Protein AF-A0A6M3K318-F1 (afdb_monomer_lite)

Radius of gyration: 35.8 Å; chains: 1; bounding box: 80×80×87 Å

Structure (mmCIF, N/CA/C/O backbone):
data_AF-A0A6M3K318-F1
#
_entry.id   AF-A0A6M3K318-F1
#
loop_
_atom_site.group_PDB
_atom_site.id
_atom_site.type_symbol
_atom_site.label_atom_id
_atom_site.label_alt_id
_atom_site.label_comp_id
_atom_site.label_asym_id
_atom_site.label_entity_id
_atom_site.label_seq_id
_atom_site.pdbx_PDB_ins_code
_atom_site.Cartn_x
_atom_site.Cartn_y
_atom_site.Cartn_z
_atom_site.occupancy
_atom_site.B_iso_or_equiv
_atom_site.auth_seq_id
_atom_site.auth_comp_id
_atom_site.auth_asym_id
_atom_site.auth_atom_id
_atom_site.pdbx_PDB_model_num
ATOM 1 N N . MET A 1 1 ? 10.349 39.534 -34.416 1.00 51.38 1 MET A N 1
ATOM 2 C CA . MET A 1 1 ? 9.523 38.467 -35.014 1.00 51.38 1 MET A CA 1
ATOM 3 C C . MET A 1 1 ? 8.164 38.592 -34.358 1.00 51.38 1 MET A C 1
ATOM 5 O O . MET A 1 1 ? 8.131 38.652 -33.137 1.00 51.38 1 MET A O 1
ATOM 9 N N . GLY A 1 2 ? 7.113 38.846 -35.139 1.00 60.69 2 GLY A N 1
ATOM 10 C CA . GLY A 1 2 ? 5.780 39.147 -34.609 1.00 60.69 2 GLY A CA 1
ATOM 11 C C . GLY A 1 2 ? 5.119 37.920 -33.981 1.00 60.69 2 GLY A C 1
ATOM 12 O O . GLY A 1 2 ? 5.519 36.791 -34.250 1.00 60.69 2 GLY A O 1
ATOM 13 N N . ASN A 1 3 ? 4.094 38.148 -33.162 1.00 74.81 3 ASN A N 1
ATOM 14 C CA . ASN A 1 3 ? 3.315 37.108 -32.478 1.00 74.81 3 ASN A CA 1
ATOM 15 C C . ASN A 1 3 ? 2.386 36.308 -33.422 1.00 74.81 3 ASN A C 1
ATOM 17 O O . ASN A 1 3 ? 1.453 35.671 -32.955 1.00 74.81 3 ASN A O 1
ATOM 21 N N . GLU A 1 4 ? 2.634 36.329 -34.734 1.00 75.94 4 GLU A N 1
ATOM 22 C CA . GLU A 1 4 ? 1.802 35.698 -35.774 1.00 75.94 4 GLU A CA 1
ATOM 23 C C . GLU A 1 4 ? 1.773 34.165 -35.657 1.00 75.94 4 GLU A C 1
ATOM 25 O O . GLU A 1 4 ? 0.822 33.521 -36.079 1.00 75.94 4 GLU A O 1
ATOM 30 N N . TRP A 1 5 ? 2.786 33.561 -35.027 1.00 81.00 5 TRP A N 1
ATOM 31 C CA . TRP A 1 5 ? 2.812 32.116 -34.786 1.00 81.00 5 TRP A CA 1
ATOM 32 C C . TRP A 1 5 ? 1.755 31.657 -33.768 1.00 81.00 5 TRP A C 1
ATOM 34 O O . TRP A 1 5 ? 1.345 30.500 -33.808 1.00 81.00 5 TRP A O 1
ATOM 44 N N . LYS A 1 6 ? 1.282 32.552 -32.887 1.00 77.06 6 LYS A N 1
ATOM 45 C CA . LYS A 1 6 ? 0.275 32.225 -31.865 1.00 77.06 6 LYS A CA 1
ATOM 46 C C . LYS A 1 6 ? -1.113 31.987 -32.456 1.00 77.06 6 LYS A C 1
ATOM 48 O O . LYS A 1 6 ? -1.918 31.326 -31.822 1.00 77.06 6 LYS A O 1
ATOM 53 N N . GLU A 1 7 ? -1.373 32.464 -33.674 1.00 78.69 7 GLU A N 1
ATOM 54 C CA . GLU A 1 7 ? -2.647 32.239 -34.372 1.00 78.69 7 GLU A CA 1
ATOM 55 C C . GLU A 1 7 ? -2.818 30.789 -34.863 1.00 78.69 7 GLU A C 1
ATOM 57 O O . GLU A 1 7 ? -3.901 30.415 -35.302 1.00 78.69 7 GLU A O 1
ATOM 62 N N . GLN A 1 8 ? -1.765 29.964 -34.807 1.00 80.81 8 GLN A N 1
ATOM 63 C CA . GLN A 1 8 ? -1.819 28.555 -35.222 1.00 80.81 8 GLN A CA 1
ATOM 64 C C . GLN A 1 8 ? -2.160 27.587 -34.083 1.00 80.81 8 GLN A C 1
ATOM 66 O O . GLN A 1 8 ? -2.381 26.409 -34.353 1.00 80.81 8 G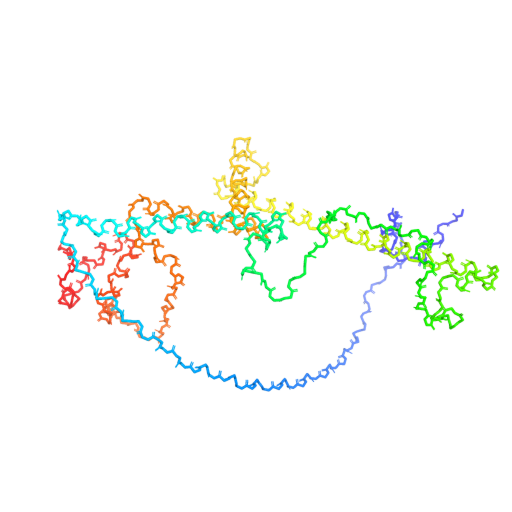LN A O 1
ATOM 71 N N . PHE A 1 9 ? -2.184 28.059 -32.836 1.00 76.06 9 PHE A N 1
ATOM 72 C CA . PHE A 1 9 ? -2.391 27.227 -31.653 1.00 76.06 9 PHE A CA 1
ATOM 73 C C . PHE A 1 9 ? -3.724 27.548 -30.990 1.00 76.06 9 PHE A C 1
ATOM 75 O O . PHE A 1 9 ? -4.161 28.699 -30.950 1.00 76.06 9 PHE A O 1
ATOM 82 N N . SER A 1 10 ? -4.373 26.517 -30.457 1.00 80.25 10 SER A N 1
ATOM 83 C CA . SER A 1 10 ? -5.611 26.681 -29.701 1.00 80.25 10 SER A CA 1
ATOM 84 C C . SER A 1 10 ? -5.350 27.345 -28.342 1.00 80.25 10 SER A C 1
ATOM 86 O O . SER A 1 10 ? -4.239 27.317 -27.807 1.00 80.25 10 SER A O 1
ATOM 88 N N . ARG A 1 11 ? -6.391 27.944 -27.746 1.00 76.12 11 ARG A N 1
ATOM 89 C CA . ARG A 1 11 ? -6.283 28.611 -26.436 1.00 76.12 11 ARG A CA 1
ATOM 90 C C . ARG A 1 11 ? -5.749 27.674 -25.346 1.00 76.12 11 ARG A C 1
ATOM 92 O O . ARG A 1 11 ? -4.922 28.096 -24.547 1.00 76.12 11 ARG A O 1
ATOM 99 N N . GLU A 1 12 ? -6.204 26.424 -25.334 1.00 76.31 12 GLU A N 1
ATOM 100 C CA . GLU A 1 12 ? -5.788 25.412 -24.353 1.00 76.31 12 GLU A CA 1
ATOM 101 C C . GLU A 1 12 ? -4.312 25.028 -24.518 1.00 76.31 12 GLU A C 1
ATOM 103 O O . GLU A 1 12 ? -3.607 24.846 -23.526 1.00 76.31 12 GLU A O 1
ATOM 108 N N . GLU A 1 13 ? -3.809 24.977 -25.754 1.00 79.31 13 GLU A N 1
ATOM 109 C CA . GLU A 1 13 ? -2.388 24.736 -26.024 1.00 79.31 13 GLU A CA 1
ATOM 110 C C . GLU A 1 13 ? -1.523 25.917 -25.571 1.00 79.31 13 GLU A C 1
ATOM 112 O O . GLU A 1 13 ? -0.502 25.708 -24.918 1.00 79.31 13 GLU A O 1
ATOM 117 N N . LEU A 1 14 ? -1.951 27.156 -25.834 1.00 82.62 14 LEU A N 1
ATOM 118 C CA . LEU A 1 14 ? -1.238 28.354 -25.371 1.00 82.62 14 LEU A CA 1
ATOM 119 C C . LEU A 1 14 ? -1.240 28.475 -23.837 1.00 82.62 14 LEU A C 1
ATOM 121 O O . LEU A 1 14 ? -0.225 28.841 -23.243 1.00 82.62 14 LEU A O 1
ATOM 125 N N . GLU A 1 15 ? -2.346 28.108 -23.185 1.00 82.00 15 GLU A N 1
ATOM 126 C CA . GLU A 1 15 ? -2.463 28.102 -21.722 1.00 82.00 15 GLU A CA 1
ATOM 127 C C . GLU A 1 15 ? -1.617 26.982 -21.095 1.00 82.00 15 GLU A C 1
ATOM 129 O O . GLU A 1 15 ? -0.934 27.202 -20.093 1.00 82.00 15 GLU A O 1
ATOM 134 N N . SER A 1 16 ? -1.546 25.811 -21.740 1.00 84.44 16 SER A N 1
ATOM 135 C CA . SER A 1 16 ? -0.636 24.728 -21.348 1.00 84.44 16 SER A CA 1
ATOM 136 C C . SER A 1 16 ? 0.842 25.084 -21.550 1.00 84.44 16 SER A C 1
ATOM 138 O O . SER A 1 16 ? 1.699 24.510 -20.874 1.00 84.44 16 SER A O 1
ATOM 140 N N . MET A 1 17 ? 1.159 26.008 -22.461 1.00 84.06 17 MET A N 1
ATOM 141 C CA . MET A 1 17 ? 2.513 26.534 -22.671 1.00 84.06 17 MET A CA 1
ATOM 142 C C . MET A 1 17 ? 2.848 27.719 -21.746 1.00 84.06 17 MET A C 1
ATOM 144 O O . MET A 1 17 ? 3.981 28.201 -21.760 1.00 84.06 17 MET A O 1
ATOM 148 N N . GLY A 1 18 ? 1.904 28.143 -20.894 1.00 81.44 18 GLY A N 1
ATOM 149 C CA . GLY A 1 18 ? 2.105 29.183 -19.883 1.00 81.44 18 GLY A CA 1
ATOM 150 C C . GLY A 1 18 ? 2.201 30.596 -20.456 1.00 81.44 18 GLY A C 1
ATOM 151 O O . GLY A 1 18 ? 2.871 31.444 -19.866 1.00 81.44 18 GLY A O 1
ATOM 152 N N . GLU A 1 19 ? 1.581 30.844 -21.611 1.00 80.50 19 GLU A N 1
ATOM 153 C CA . GLU A 1 19 ? 1.712 32.106 -22.332 1.00 80.50 19 GLU A CA 1
ATOM 154 C C . GLU A 1 19 ? 0.451 32.978 -22.204 1.00 80.50 19 GLU A C 1
ATOM 156 O O . GLU A 1 19 ? -0.671 32.500 -22.355 1.00 80.50 19 GLU A O 1
ATOM 161 N N . ASP A 1 20 ? 0.628 34.273 -21.910 1.00 74.19 20 ASP A N 1
ATOM 162 C CA . ASP A 1 20 ? -0.483 35.204 -21.672 1.00 74.19 20 ASP A CA 1
ATOM 163 C C . ASP A 1 20 ? -1.335 35.401 -22.940 1.00 74.19 20 ASP A C 1
ATOM 165 O O . ASP A 1 20 ? -0.857 35.896 -23.970 1.00 74.19 20 ASP A O 1
ATOM 169 N N . ILE A 1 21 ? -2.616 35.028 -22.858 1.00 71.50 21 ILE A N 1
ATOM 170 C CA . ILE A 1 21 ? -3.571 35.099 -23.970 1.00 71.50 21 ILE A CA 1
ATOM 171 C C . ILE A 1 21 ? -4.152 36.522 -24.060 1.00 71.50 21 ILE A C 1
ATOM 173 O O . ILE A 1 21 ? -4.773 36.987 -23.101 1.00 71.50 21 ILE A O 1
ATOM 177 N N . PRO A 1 22 ? -4.010 37.231 -25.196 1.00 65.25 22 PRO A N 1
ATOM 178 C CA . PRO A 1 22 ? -4.650 38.529 -25.384 1.00 65.25 22 PRO A CA 1
ATOM 179 C C . PRO A 1 22 ? -6.179 38.381 -25.467 1.00 65.25 22 PRO A C 1
ATOM 181 O O . PRO A 1 22 ? -6.690 37.522 -26.181 1.00 65.25 22 PRO A O 1
ATOM 184 N N . GLU A 1 23 ? -6.918 39.265 -24.789 1.00 61.28 23 GLU A N 1
ATOM 185 C CA . GLU A 1 23 ? -8.390 39.224 -24.638 1.00 61.28 23 GLU A CA 1
ATOM 186 C C . GLU A 1 23 ? -9.202 39.254 -25.955 1.00 61.28 23 GLU A C 1
ATOM 188 O O . GLU A 1 23 ? -10.407 39.027 -25.930 1.00 61.28 23 GLU A O 1
ATOM 193 N N . ASN A 1 24 ? -8.568 39.487 -27.110 1.00 61.31 24 ASN A N 1
ATOM 194 C CA . ASN A 1 24 ? -9.206 39.548 -28.434 1.00 61.31 24 ASN A CA 1
ATOM 195 C C . ASN A 1 24 ? -8.878 38.335 -29.335 1.00 61.31 24 ASN A C 1
ATOM 197 O O . ASN A 1 24 ? -8.765 38.490 -30.551 1.00 61.31 24 ASN A O 1
ATOM 201 N N . HIS A 1 25 ? -8.698 37.133 -28.772 1.00 60.94 25 HIS A N 1
ATOM 202 C CA . HIS A 1 25 ? -8.527 35.919 -29.582 1.00 60.94 25 HIS A CA 1
ATOM 203 C C . HIS A 1 25 ? -9.830 35.595 -30.356 1.00 60.94 25 HIS A C 1
ATOM 205 O O . HIS A 1 25 ? -10.900 35.589 -29.744 1.00 60.94 25 HIS A O 1
ATOM 211 N N . PRO A 1 26 ? -9.779 35.325 -31.676 1.00 59.28 26 PRO A N 1
ATOM 212 C CA . PRO A 1 26 ? -10.946 35.292 -32.575 1.00 59.28 26 PRO A CA 1
ATOM 213 C C . PRO A 1 26 ? -11.957 34.144 -32.365 1.00 59.28 26 PRO A C 1
ATOM 215 O O . PRO A 1 26 ? -12.910 34.031 -33.131 1.00 59.28 26 PRO A O 1
ATOM 218 N N . ASP A 1 27 ? -11.817 33.328 -31.320 1.00 52.06 27 ASP A N 1
ATOM 219 C CA . ASP A 1 27 ? -12.589 32.088 -31.126 1.00 52.06 27 ASP A CA 1
ATOM 220 C C . ASP A 1 27 ? -13.940 32.252 -30.404 1.00 52.06 27 ASP A C 1
ATOM 222 O O . ASP A 1 27 ? -14.494 31.300 -29.858 1.00 52.06 27 ASP A O 1
ATOM 226 N N . PHE A 1 28 ? -14.524 33.454 -30.407 1.00 46.97 28 PHE A N 1
ATOM 227 C CA . PHE A 1 28 ? -15.853 33.671 -29.831 1.00 46.97 28 PHE A CA 1
ATOM 228 C C . PHE A 1 28 ? -16.851 34.214 -30.859 1.00 46.97 28 PHE A C 1
ATOM 230 O O . PHE A 1 28 ? -17.176 35.401 -30.892 1.00 46.97 28 PHE A O 1
ATOM 237 N N . THR A 1 29 ? -17.400 33.308 -31.673 1.00 44.38 29 THR A N 1
ATOM 238 C CA . THR A 1 29 ? -18.737 33.476 -32.265 1.00 44.38 29 THR A CA 1
ATOM 239 C C . THR A 1 29 ? -19.642 32.336 -31.787 1.00 44.38 29 THR A C 1
ATOM 241 O O . THR A 1 29 ? -19.217 31.193 -31.684 1.00 44.38 29 THR A O 1
ATOM 244 N N . GLY A 1 30 ? -20.862 32.697 -31.374 1.00 38.97 30 GLY A N 1
ATOM 245 C CA . GLY A 1 30 ? -21.788 31.893 -30.566 1.00 38.97 30 GLY A CA 1
ATOM 246 C C . GLY A 1 30 ? -22.391 30.625 -31.208 1.00 38.97 30 GLY A C 1
ATOM 247 O O . GLY A 1 30 ? -22.008 30.212 -32.298 1.00 38.97 30 GLY A O 1
ATOM 248 N N . PRO A 1 31 ? -23.357 29.985 -30.515 1.00 48.44 31 PRO A N 1
ATOM 249 C CA . 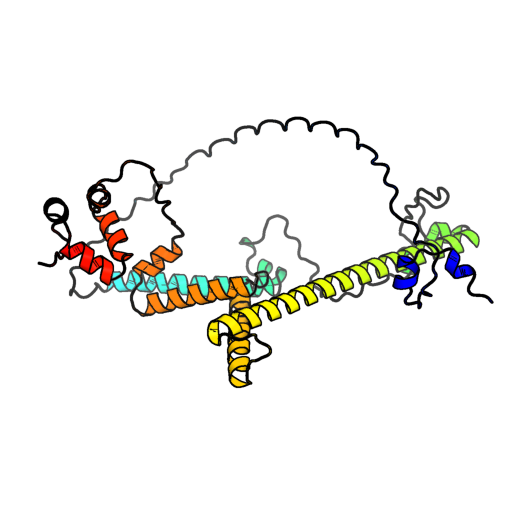PRO A 1 31 ? -23.561 28.539 -30.535 1.00 48.44 31 PRO A CA 1
ATOM 250 C C . PRO A 1 31 ? -24.344 28.065 -31.765 1.00 48.44 31 PRO A C 1
ATOM 252 O O . PRO A 1 31 ? -25.521 28.383 -31.930 1.00 48.44 31 PRO A O 1
ATOM 255 N N . GLY A 1 32 ? -23.700 27.246 -32.597 1.00 38.84 32 GLY A N 1
ATOM 256 C CA . GLY A 1 32 ? -24.304 26.545 -33.729 1.00 38.84 32 GLY A CA 1
ATOM 257 C C . GLY A 1 32 ? -24.053 25.046 -33.620 1.00 38.84 32 GLY A C 1
ATOM 258 O O . GLY A 1 32 ? -23.035 24.545 -34.077 1.00 38.84 32 GLY A O 1
ATOM 259 N N . ASN A 1 33 ? -24.987 24.343 -32.987 1.00 47.75 33 ASN A N 1
ATOM 260 C CA . ASN A 1 33 ? -25.021 22.889 -32.876 1.00 47.75 33 ASN A CA 1
ATOM 261 C C . ASN A 1 33 ? -25.469 22.276 -34.221 1.00 47.75 33 ASN A C 1
ATOM 263 O O . ASN A 1 33 ? -26.523 22.673 -34.725 1.00 47.75 33 ASN A O 1
ATOM 267 N N . PRO A 1 34 ? -24.763 21.270 -34.762 1.00 44.47 34 PRO A N 1
ATOM 268 C CA . PRO A 1 34 ? -25.460 20.162 -35.398 1.00 44.47 34 PRO A CA 1
ATOM 269 C C . PRO A 1 34 ? -25.127 18.858 -34.671 1.00 44.47 34 PRO A C 1
ATOM 271 O O . PRO A 1 34 ? -24.022 18.324 -34.739 1.00 44.47 34 PRO A O 1
ATOM 274 N N . THR A 1 35 ? -26.133 18.348 -33.966 1.00 40.56 35 THR A N 1
ATOM 275 C CA . THR A 1 35 ? -26.175 17.006 -33.391 1.00 40.56 35 THR A CA 1
ATOM 276 C C . THR A 1 35 ? -25.987 15.976 -34.503 1.00 40.56 35 THR A C 1
ATOM 278 O O . THR A 1 35 ? -26.842 15.848 -35.374 1.00 40.56 35 THR A O 1
ATOM 281 N N . SER A 1 36 ? -24.868 15.254 -34.476 1.00 48.56 36 SER A N 1
ATOM 282 C CA . SER A 1 36 ? -24.709 14.013 -35.234 1.00 48.56 36 SER A CA 1
ATOM 283 C C . SER A 1 36 ? -25.178 12.861 -34.350 1.00 48.56 36 SER A C 1
ATOM 285 O O . SER A 1 36 ? -24.698 12.692 -33.230 1.00 48.56 36 SER A O 1
ATOM 287 N N . GLU A 1 37 ? -26.175 12.133 -34.836 1.00 49.75 37 GLU A N 1
ATOM 288 C CA . GLU A 1 37 ? -26.760 10.945 -34.213 1.00 49.75 37 GLU A CA 1
ATOM 289 C C . GLU A 1 37 ? -25.714 9.810 -34.206 1.00 49.75 37 GLU A C 1
ATOM 291 O O . GLU A 1 37 ? -25.173 9.503 -35.271 1.00 49.75 37 GLU A O 1
ATOM 296 N N . PRO A 1 38 ? -25.371 9.198 -33.057 1.00 51.16 38 PRO A N 1
ATOM 297 C CA . PRO A 1 38 ? -24.505 8.025 -33.053 1.00 51.16 38 PRO A CA 1
ATOM 298 C C . PRO A 1 38 ? -25.300 6.777 -33.465 1.00 51.16 38 PRO A C 1
ATOM 300 O O . PRO A 1 38 ? -26.393 6.527 -32.955 1.00 51.16 38 PRO A O 1
ATOM 303 N N . GLU A 1 39 ? -24.739 5.994 -34.387 1.00 61.91 39 GLU A N 1
ATOM 304 C CA . GLU A 1 39 ? -25.279 4.701 -34.819 1.00 61.91 39 GLU A CA 1
ATOM 305 C C . GLU A 1 39 ? -25.415 3.713 -33.638 1.00 61.91 39 GLU A C 1
ATOM 307 O O . GLU A 1 39 ? -24.595 3.733 -32.713 1.00 61.91 39 GLU A O 1
ATOM 312 N N . PRO A 1 40 ? -26.429 2.826 -33.646 1.00 56.22 40 PRO A N 1
ATOM 313 C CA . PRO A 1 40 ? -26.617 1.846 -32.585 1.00 56.22 40 PRO A CA 1
ATOM 314 C C . PRO A 1 40 ? -25.522 0.771 -32.624 1.00 56.22 40 PRO A C 1
ATOM 316 O O . PRO A 1 40 ? -25.332 0.074 -33.620 1.00 56.22 40 PRO A O 1
ATOM 319 N N . ASN A 1 41 ? -24.823 0.633 -31.499 1.00 63.06 41 ASN A N 1
ATOM 320 C CA . ASN A 1 41 ? -23.830 -0.406 -31.240 1.00 63.06 41 ASN A CA 1
ATOM 321 C C . ASN A 1 41 ? -24.519 -1.793 -31.229 1.00 63.06 41 ASN A C 1
ATOM 323 O O . ASN A 1 41 ? -25.569 -1.915 -30.589 1.00 63.06 41 ASN A O 1
ATOM 327 N N . PRO A 1 42 ? -23.989 -2.827 -31.912 1.00 58.72 42 PRO A N 1
ATOM 328 C CA . PRO A 1 42 ? -24.593 -4.159 -31.926 1.00 58.72 42 PRO A CA 1
ATOM 329 C C . PRO A 1 42 ? -24.689 -4.777 -30.523 1.00 58.72 42 PRO A C 1
ATOM 331 O O . PRO A 1 42 ? -23.792 -4.619 -29.693 1.00 58.72 42 PRO A O 1
ATOM 334 N N . GLU A 1 43 ? -25.796 -5.484 -30.274 1.00 66.56 43 GLU A N 1
ATOM 335 C CA . GLU A 1 43 ? -26.039 -6.232 -29.037 1.00 66.56 43 GLU A CA 1
ATOM 336 C C . GLU A 1 43 ? -24.937 -7.279 -28.791 1.00 66.56 43 GLU A C 1
ATOM 338 O O . GLU A 1 43 ? -24.536 -7.977 -29.728 1.00 66.56 43 GLU A O 1
ATOM 343 N N . PRO A 1 44 ? -24.451 -7.423 -27.545 1.00 60.62 44 PRO A N 1
ATOM 344 C CA . PRO A 1 44 ? -23.505 -8.473 -27.194 1.00 60.62 44 PRO A CA 1
ATOM 345 C C . PRO A 1 44 ? -24.177 -9.852 -27.255 1.00 60.62 44 PRO A C 1
ATOM 347 O O . PRO A 1 44 ? -25.290 -10.040 -26.760 1.00 60.62 44 PRO A O 1
ATOM 350 N N . GLU A 1 45 ? -23.484 -10.822 -27.859 1.00 70.88 45 GLU A N 1
ATOM 351 C CA . GLU A 1 45 ? -23.902 -12.225 -27.870 1.00 70.88 45 GLU A CA 1
ATOM 352 C C . GLU A 1 45 ? -24.022 -12.778 -26.435 1.00 70.88 45 GLU A C 1
ATOM 354 O O . GLU A 1 45 ? -23.237 -12.404 -25.559 1.00 70.88 45 GLU A O 1
ATOM 359 N N . PRO A 1 46 ? -24.992 -13.671 -26.171 1.00 62.22 46 PRO A N 1
ATOM 360 C CA . PRO A 1 46 ? -25.177 -14.255 -24.849 1.00 62.22 46 PRO A CA 1
ATOM 361 C C . PRO A 1 46 ? -23.992 -15.150 -24.465 1.00 62.22 46 PRO A C 1
ATOM 363 O O . PRO A 1 46 ? -23.600 -16.045 -25.217 1.00 62.22 46 PRO A O 1
ATOM 366 N N . GLU A 1 47 ? -23.448 -14.922 -23.268 1.00 66.38 47 GLU A N 1
ATOM 367 C CA . GLU A 1 47 ? -22.404 -15.762 -22.681 1.00 66.38 47 GLU A CA 1
ATOM 368 C C . GLU A 1 47 ? -22.887 -17.218 -22.508 1.00 66.38 47 GLU A C 1
ATOM 370 O O . GLU A 1 47 ? -24.048 -17.452 -22.151 1.00 66.38 47 GLU A O 1
ATOM 375 N N . PRO A 1 48 ? -22.016 -18.215 -22.750 1.00 61.59 48 PRO A N 1
ATOM 376 C CA . PRO A 1 48 ? -22.365 -19.621 -22.596 1.00 61.59 48 PRO A CA 1
ATOM 377 C C . PRO A 1 48 ? -22.638 -19.982 -21.130 1.00 61.59 48 PRO A C 1
ATOM 379 O O . PRO A 1 48 ? -21.917 -19.566 -20.222 1.00 61.59 48 PRO A O 1
ATOM 382 N N . GLU A 1 49 ? -23.673 -20.798 -20.911 1.00 66.81 49 GLU A N 1
ATOM 383 C CA . GLU A 1 49 ? -24.075 -21.269 -19.584 1.00 66.81 49 GLU A CA 1
ATOM 384 C C . GLU A 1 49 ? -22.926 -22.003 -18.859 1.00 66.81 49 GLU A C 1
ATOM 386 O O . GLU A 1 49 ? -22.239 -22.836 -19.463 1.00 66.81 49 GLU A O 1
ATOM 391 N N . PRO A 1 50 ? -22.726 -21.753 -17.552 1.00 55.62 50 PRO A N 1
ATOM 392 C CA . PRO A 1 50 ? -21.702 -22.436 -16.779 1.00 55.62 50 PRO A CA 1
ATOM 393 C C . PRO A 1 50 ? -22.050 -23.919 -16.611 1.00 55.62 50 PRO A C 1
ATOM 395 O O . PRO A 1 50 ? -23.118 -24.294 -16.124 1.00 55.62 50 PRO A O 1
ATOM 398 N N . THR A 1 51 ? -21.105 -24.780 -16.985 1.00 61.09 51 THR A N 1
ATOM 399 C CA . THR A 1 51 ? -21.155 -26.218 -16.712 1.00 61.09 51 THR A CA 1
ATOM 400 C C . THR A 1 51 ? -21.207 -26.488 -15.203 1.00 61.09 51 THR A C 1
ATOM 402 O O . THR A 1 51 ? -20.434 -25.881 -14.460 1.00 61.09 51 THR A O 1
ATOM 405 N N . PRO A 1 52 ? -22.054 -27.420 -14.728 1.00 59.78 52 PRO A N 1
ATOM 406 C CA . PRO A 1 52 ? -22.146 -27.745 -13.310 1.00 59.78 52 PRO A CA 1
ATOM 407 C C . PRO A 1 52 ? -20.865 -28.423 -12.809 1.00 59.78 52 PRO A C 1
ATOM 409 O O . PRO A 1 52 ? -20.448 -29.459 -13.332 1.00 59.78 52 PRO A O 1
ATOM 412 N N . GLU A 1 53 ? -20.261 -27.848 -11.769 1.00 62.44 53 GLU A N 1
ATOM 413 C CA . GLU A 1 53 ? -19.119 -28.435 -11.068 1.00 62.44 53 GLU A CA 1
ATOM 414 C C . GLU A 1 53 ? -19.500 -29.756 -10.364 1.00 62.44 53 GLU A C 1
ATOM 416 O O . GLU A 1 53 ? -20.615 -29.904 -9.843 1.00 62.44 53 GLU A O 1
ATOM 421 N N . PRO A 1 54 ? -18.583 -30.739 -10.318 1.00 54.06 54 PRO A N 1
ATOM 422 C CA . PRO A 1 54 ? -18.817 -32.009 -9.650 1.00 54.06 54 PRO A CA 1
ATOM 423 C C . PRO A 1 54 ? -18.829 -31.840 -8.124 1.00 54.06 54 PRO A C 1
ATOM 425 O O . PRO A 1 54 ? -17.921 -31.263 -7.529 1.00 54.06 54 PRO A O 1
ATOM 428 N N . LYS A 1 55 ? -19.856 -32.407 -7.478 1.00 55.78 55 LYS A N 1
ATOM 429 C CA . LYS A 1 55 ? -19.951 -32.499 -6.015 1.00 55.78 55 LYS A CA 1
ATOM 430 C C . LYS A 1 55 ? -18.735 -33.247 -5.444 1.00 55.78 55 LYS A C 1
ATOM 432 O O . LYS A 1 55 ? -18.481 -34.369 -5.890 1.00 55.78 55 LYS A O 1
ATOM 437 N N . PRO A 1 56 ? -18.045 -32.707 -4.424 1.00 46.28 56 PRO A N 1
ATOM 438 C CA . PRO A 1 56 ? -17.008 -33.449 -3.725 1.00 46.28 56 PRO A CA 1
ATOM 439 C C . PRO A 1 56 ? -17.630 -34.645 -2.994 1.00 46.28 56 PRO A C 1
ATOM 441 O O . PRO A 1 56 ? -18.625 -34.517 -2.275 1.00 46.28 56 PRO A O 1
ATOM 444 N N . ALA A 1 57 ? -17.051 -35.821 -3.231 1.00 45.47 57 ALA A N 1
ATOM 445 C CA . ALA A 1 57 ? -17.369 -37.045 -2.517 1.00 45.47 57 ALA A CA 1
ATOM 446 C C . ALA A 1 57 ? -17.028 -36.861 -1.033 1.00 45.47 57 ALA A C 1
ATOM 448 O O . ALA A 1 57 ? -15.922 -36.456 -0.683 1.00 45.47 57 ALA A O 1
ATOM 449 N N . GLY A 1 58 ? -18.007 -37.120 -0.169 1.00 46.41 58 GLY A N 1
ATOM 450 C CA . GLY A 1 58 ? -17.826 -37.068 1.272 1.00 46.41 58 GLY A CA 1
ATOM 451 C C . GLY A 1 58 ? -16.962 -38.227 1.754 1.00 46.41 58 GLY A C 1
ATOM 452 O O . GLY A 1 58 ? -17.401 -39.373 1.734 1.00 46.41 58 GLY A O 1
ATOM 453 N N . GLU A 1 59 ? -15.775 -37.908 2.253 1.00 47.03 59 GLU A N 1
ATOM 454 C CA . GLU A 1 59 ? -15.063 -38.737 3.220 1.00 47.03 59 GLU A CA 1
ATOM 455 C C . GLU A 1 59 ? -15.248 -38.097 4.599 1.00 47.03 59 GLU 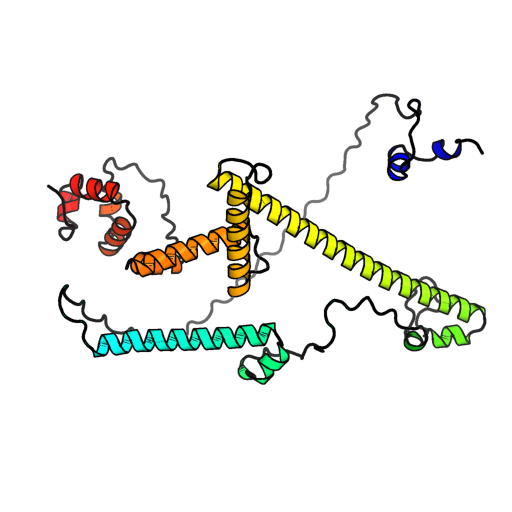A C 1
ATOM 457 O O . GLU A 1 59 ? -14.466 -37.259 5.041 1.00 47.03 59 GLU A O 1
ATOM 462 N N . SER A 1 60 ? -16.336 -38.456 5.285 1.00 41.97 60 SER A N 1
ATOM 463 C CA . SER A 1 60 ? -16.461 -38.194 6.717 1.00 41.97 60 SER A CA 1
ATOM 464 C C . SER A 1 60 ? -15.630 -39.237 7.463 1.00 41.97 60 SER A C 1
ATOM 466 O O . SER A 1 60 ? -16.112 -40.333 7.762 1.00 41.97 60 SER A O 1
ATOM 468 N N . SER A 1 61 ? -14.371 -38.910 7.753 1.00 43.31 61 SER A N 1
ATOM 469 C CA . SER A 1 61 ? -13.639 -39.567 8.835 1.00 43.31 61 SER A CA 1
ATOM 470 C C . SER A 1 61 ? -14.348 -39.211 10.140 1.00 43.31 61 SER A C 1
ATOM 472 O O . SER A 1 61 ? -14.253 -38.083 10.618 1.00 43.31 61 SER A O 1
ATOM 474 N N . GLY A 1 62 ? -15.137 -40.147 10.664 1.00 42.84 62 GLY A N 1
ATOM 475 C CA . GLY A 1 62 ? -15.793 -40.014 11.957 1.00 42.84 62 GLY A CA 1
ATOM 476 C C . GLY A 1 62 ? -14.765 -40.084 13.079 1.00 42.84 62 GLY A C 1
ATOM 477 O O . GLY A 1 62 ? -14.476 -41.169 13.579 1.00 42.84 62 GLY A O 1
ATOM 478 N N . GLU A 1 63 ? -14.228 -38.936 13.483 1.00 45.38 63 GLU A N 1
ATOM 479 C CA . GLU A 1 63 ? -13.769 -38.784 14.860 1.00 45.38 63 GLU A CA 1
ATOM 480 C C . GLU A 1 63 ? -15.011 -38.684 15.762 1.00 45.38 63 GLU A C 1
ATOM 482 O O . GLU A 1 63 ? -15.924 -37.912 15.457 1.00 45.38 63 GLU A O 1
ATOM 487 N N . PRO A 1 64 ? -15.107 -39.492 16.832 1.00 47.47 64 PRO A N 1
ATOM 488 C CA . PRO A 1 64 ? -16.225 -39.418 17.761 1.00 47.47 64 PRO A CA 1
ATOM 489 C C . PRO A 1 64 ? -16.248 -38.040 18.430 1.00 47.47 64 PRO A C 1
ATOM 491 O O . PRO A 1 64 ? -15.238 -37.597 18.981 1.00 47.47 64 PRO A O 1
ATOM 494 N N . GLU A 1 65 ? -17.404 -37.371 18.384 1.00 48.91 65 GLU A N 1
ATOM 495 C CA . GLU A 1 65 ? -17.634 -36.145 19.148 1.00 48.91 65 GLU A CA 1
ATOM 496 C C . GLU A 1 65 ? -17.322 -36.402 20.632 1.00 48.91 65 GLU A C 1
ATOM 498 O O . GLU A 1 65 ? -17.778 -37.407 21.192 1.00 48.91 65 GLU A O 1
ATOM 503 N N . PRO A 1 66 ? -16.529 -35.535 21.284 1.00 48.03 66 PRO A N 1
ATOM 504 C CA . PRO A 1 66 ? -16.239 -35.675 22.700 1.00 48.03 66 PRO A CA 1
ATOM 505 C C . PRO A 1 66 ? -17.535 -35.526 23.502 1.00 48.03 66 PRO A C 1
ATOM 507 O O . PRO A 1 66 ? -18.280 -34.565 23.311 1.00 48.03 66 PRO A O 1
ATOM 510 N N . GLU A 1 67 ? -17.795 -36.481 24.400 1.00 58.41 67 GLU A N 1
ATOM 511 C CA . GLU A 1 67 ? -18.940 -36.432 25.311 1.00 58.41 67 GLU A CA 1
ATOM 512 C C . GLU A 1 67 ? -19.000 -35.075 26.042 1.00 58.41 67 GLU A C 1
ATOM 514 O O . GLU A 1 67 ? -17.954 -34.548 26.446 1.00 58.41 67 GLU A O 1
ATOM 519 N N . PRO A 1 68 ? -20.201 -34.496 26.221 1.00 51.97 68 PRO A N 1
ATOM 520 C CA . PRO A 1 68 ? -20.364 -33.211 26.885 1.00 51.97 68 PRO A CA 1
ATOM 521 C C . PRO A 1 68 ? -19.815 -33.281 28.315 1.00 51.97 68 PRO A C 1
ATOM 523 O O . PRO A 1 68 ? -20.275 -34.075 29.139 1.00 51.97 68 PRO A O 1
ATOM 526 N N . GLU A 1 69 ? -18.803 -32.456 28.605 1.00 62.56 69 GLU A N 1
ATOM 527 C CA . GLU A 1 69 ? -18.242 -32.347 29.953 1.00 62.56 69 GLU A CA 1
ATOM 528 C C . GLU A 1 69 ? -19.334 -31.876 30.936 1.00 62.56 69 GLU A C 1
ATOM 530 O O . GLU A 1 69 ? -20.107 -30.975 30.603 1.00 62.56 69 GLU A O 1
ATOM 535 N N . PRO A 1 70 ? -19.398 -32.442 32.155 1.00 62.72 70 PRO A N 1
ATOM 536 C CA . PRO A 1 70 ? -20.416 -32.088 33.138 1.00 62.72 70 PRO A CA 1
ATOM 537 C C . PRO A 1 70 ? -20.327 -30.607 33.527 1.00 62.72 70 PRO A C 1
ATOM 539 O O . PRO A 1 70 ? -19.251 -30.094 33.853 1.00 62.72 70 PRO A O 1
ATOM 542 N N . GLU A 1 71 ? -21.474 -29.928 33.519 1.00 58.41 71 GLU A N 1
ATOM 543 C CA . GLU A 1 71 ? -21.598 -28.540 33.961 1.00 58.41 71 GLU A CA 1
ATOM 544 C C . GLU A 1 71 ? -21.224 -28.425 35.445 1.00 58.41 71 GLU A C 1
ATOM 546 O O . GLU A 1 71 ? -21.797 -29.086 36.315 1.00 58.41 71 GLU A O 1
ATOM 551 N N . LEU A 1 72 ? -20.218 -27.595 35.737 1.00 54.09 72 LEU A N 1
ATOM 552 C CA . LEU A 1 72 ? -19.810 -27.309 37.108 1.00 54.09 72 LEU A CA 1
ATOM 553 C C . LEU A 1 72 ? -20.886 -26.459 37.780 1.00 54.09 72 LEU A C 1
ATOM 555 O O . LEU A 1 72 ? -21.266 -25.407 37.267 1.00 54.09 72 LEU A O 1
ATOM 559 N N . LYS A 1 73 ? -21.330 -26.891 38.960 1.00 65.75 73 LYS A N 1
ATOM 560 C CA . LYS A 1 73 ? -22.191 -26.078 39.816 1.00 65.75 73 LYS A CA 1
ATOM 561 C C . LYS A 1 73 ? -21.419 -24.853 40.298 1.00 65.75 73 LYS A C 1
ATOM 563 O O . LYS A 1 73 ? -20.267 -24.952 40.725 1.00 65.75 73 LYS A O 1
ATOM 568 N N . GLU A 1 74 ? -22.072 -23.701 40.230 1.00 53.12 74 GLU A N 1
ATOM 569 C CA . GLU A 1 74 ? -21.515 -22.417 40.642 1.00 53.12 74 GLU A CA 1
ATOM 570 C C . GLU A 1 74 ? -21.047 -22.480 42.110 1.00 53.12 74 GLU A C 1
ATOM 572 O O . GLU A 1 74 ? -21.840 -22.717 43.021 1.00 53.12 74 GLU A O 1
ATOM 577 N N . GLY A 1 75 ? -19.736 -22.329 42.333 1.00 69.06 75 GLY A N 1
ATOM 578 C CA . GLY A 1 75 ? -19.110 -22.345 43.663 1.00 69.06 75 GLY A CA 1
ATOM 579 C C . GLY A 1 75 ? -18.221 -23.554 43.981 1.00 69.06 75 GLY A C 1
ATOM 580 O O . GLY A 1 75 ? -17.510 -23.516 44.987 1.00 69.06 75 GLY A O 1
ATOM 581 N N . GLU A 1 76 ? -18.190 -24.598 43.146 1.00 67.56 76 GLU A N 1
ATOM 582 C CA . GLU A 1 76 ? -17.240 -25.704 43.326 1.00 67.56 76 GLU A CA 1
ATOM 583 C C . GLU A 1 76 ? -15.869 -25.383 42.692 1.00 67.56 76 GLU A C 1
ATOM 585 O O . GLU A 1 76 ? -15.801 -24.830 41.589 1.00 67.56 76 GLU A O 1
ATOM 590 N N . PRO A 1 77 ? -14.745 -25.697 43.370 1.00 65.75 77 PRO A N 1
ATOM 591 C CA . PRO A 1 77 ? -13.412 -25.452 42.832 1.00 65.75 77 PRO A CA 1
ATOM 592 C C . PRO A 1 77 ? -13.193 -26.271 41.555 1.00 65.75 77 PRO A C 1
ATOM 594 O O . PRO A 1 77 ? -13.427 -27.479 41.531 1.00 65.75 77 PRO A O 1
ATOM 597 N N . VAL A 1 78 ? -12.714 -25.610 40.496 1.00 63.41 78 VAL A N 1
ATOM 598 C CA . VAL A 1 78 ? -12.444 -26.253 39.203 1.00 63.41 78 VAL A CA 1
ATOM 599 C C . VAL A 1 78 ? -11.451 -27.407 39.409 1.00 63.41 78 VAL A C 1
ATOM 601 O O . VAL A 1 78 ? -10.352 -27.164 39.919 1.00 63.41 78 VAL A O 1
ATOM 604 N N . PRO A 1 79 ? -11.793 -28.648 39.011 1.00 74.56 79 PRO A N 1
ATOM 605 C CA . PRO A 1 79 ? -10.894 -29.786 39.152 1.00 74.56 79 PRO A CA 1
ATOM 606 C C . PRO A 1 79 ? -9.545 -29.519 38.474 1.00 74.56 79 PRO A C 1
ATOM 608 O O . PRO A 1 79 ? -9.495 -29.036 37.338 1.00 74.56 79 PRO A O 1
ATOM 611 N N . TYR A 1 80 ? -8.450 -29.845 39.167 1.00 64.94 80 TYR A N 1
ATOM 612 C CA . TYR A 1 80 ? -7.078 -29.572 38.721 1.00 64.94 80 TYR A CA 1
ATOM 613 C C . TYR A 1 80 ? -6.794 -30.103 37.307 1.00 64.94 80 TYR A C 1
ATOM 615 O O . TYR A 1 80 ? -6.165 -29.410 36.511 1.00 64.94 80 TYR A O 1
ATOM 623 N N . ASP A 1 81 ? -7.331 -31.272 36.955 1.00 67.75 81 ASP A N 1
ATOM 624 C CA . ASP A 1 81 ? -7.140 -31.886 35.636 1.00 67.75 81 ASP A CA 1
ATOM 625 C C . ASP A 1 81 ? -7.767 -31.061 34.502 1.00 67.75 81 ASP A C 1
ATOM 627 O O . ASP A 1 81 ? -7.186 -30.925 33.422 1.00 67.75 81 ASP A O 1
ATOM 631 N N . ARG A 1 82 ? -8.915 -30.421 34.761 1.00 64.69 82 ARG A N 1
ATOM 632 C CA . ARG A 1 82 ? -9.569 -29.521 33.802 1.00 64.69 82 ARG A CA 1
ATOM 633 C C . ARG A 1 82 ? -8.769 -28.233 33.633 1.00 64.69 82 ARG A C 1
ATOM 635 O O . ARG A 1 82 ? -8.563 -27.774 32.510 1.00 64.69 82 ARG A O 1
ATOM 642 N N . PHE A 1 83 ? -8.256 -27.684 34.734 1.00 61.09 83 PHE A N 1
ATOM 643 C CA . PHE A 1 83 ? -7.375 -26.517 34.699 1.00 61.09 83 PHE A CA 1
ATOM 644 C C . PHE A 1 83 ? -6.070 -26.812 33.945 1.00 61.09 83 PHE A C 1
ATOM 646 O O . PHE A 1 83 ? -5.672 -26.029 33.087 1.00 61.09 83 PHE A O 1
ATOM 653 N N . ALA A 1 84 ? -5.438 -27.961 34.196 1.00 59.53 84 ALA A N 1
ATOM 654 C CA . ALA A 1 84 ? -4.217 -28.385 33.514 1.00 59.53 84 ALA A CA 1
ATOM 655 C C . ALA A 1 84 ? -4.430 -28.569 32.002 1.00 59.53 84 ALA A C 1
ATOM 657 O O . ALA A 1 84 ? -3.589 -28.141 31.210 1.00 59.53 84 ALA A O 1
ATOM 658 N N . LYS A 1 85 ? -5.574 -29.128 31.589 1.00 71.19 85 LYS A N 1
ATOM 659 C CA . LYS A 1 85 ? -5.939 -29.304 30.175 1.00 71.19 85 LYS A CA 1
ATOM 660 C C . LYS A 1 85 ? -6.182 -27.963 29.472 1.00 71.19 85 LYS A C 1
ATOM 662 O O . LYS A 1 85 ? -5.577 -27.708 28.434 1.00 71.19 85 LYS A O 1
ATOM 667 N N . ILE A 1 86 ? -6.988 -27.075 30.061 1.00 64.25 86 ILE A N 1
ATOM 668 C CA . ILE A 1 86 ? -7.291 -25.748 29.488 1.00 64.25 86 ILE A CA 1
ATOM 669 C C . ILE A 1 86 ? -6.035 -24.865 29.445 1.00 64.25 86 ILE A C 1
ATOM 671 O O . ILE A 1 86 ? -5.757 -24.202 28.443 1.00 64.25 86 ILE A O 1
ATOM 675 N N . TYR A 1 87 ? -5.241 -24.866 30.518 1.00 60.53 87 TYR A N 1
ATOM 676 C CA . TYR A 1 87 ? -4.004 -24.092 30.588 1.00 60.53 87 TYR A CA 1
ATOM 677 C C . TYR A 1 87 ? -2.934 -24.643 29.634 1.00 60.53 87 TYR A C 1
ATOM 679 O O . TYR A 1 87 ? -2.254 -23.867 28.961 1.00 60.53 87 TYR A O 1
ATOM 687 N N . GLY A 1 88 ? -2.822 -25.970 29.520 1.00 66.44 88 GLY A N 1
ATOM 688 C CA . GLY A 1 88 ? -1.947 -26.645 28.560 1.00 66.44 88 GLY A CA 1
ATOM 689 C C . GLY A 1 88 ? -2.292 -26.290 27.114 1.00 66.44 88 GLY A C 1
ATOM 690 O O . GLY A 1 88 ? -1.409 -25.868 26.370 1.00 66.44 88 GLY A O 1
ATOM 691 N N . GLN A 1 89 ? -3.578 -26.345 26.749 1.00 65.62 89 GLN A N 1
ATOM 692 C CA . GLN A 1 89 ? -4.062 -25.945 25.423 1.00 65.62 89 GLN A CA 1
ATOM 693 C C . GLN A 1 89 ? -3.781 -24.465 25.122 1.00 65.62 89 GLN A C 1
ATOM 695 O O . GLN A 1 89 ? -3.269 -24.144 24.051 1.00 65.62 89 GLN A O 1
ATOM 700 N N . ARG A 1 90 ? -4.024 -23.550 26.076 1.00 55.69 90 ARG A N 1
ATOM 701 C CA . ARG A 1 90 ? -3.667 -22.126 25.909 1.00 55.69 90 ARG A CA 1
ATOM 702 C C . ARG A 1 90 ? -2.165 -21.924 25.716 1.00 55.69 90 ARG A C 1
ATOM 704 O O . ARG A 1 90 ? -1.767 -21.148 24.852 1.00 55.69 90 ARG A O 1
ATOM 711 N N . LYS A 1 91 ? -1.325 -22.613 26.494 1.00 68.81 91 LYS A N 1
ATOM 712 C CA . LYS A 1 91 ? 0.136 -22.505 26.369 1.00 68.81 91 LYS A CA 1
ATOM 713 C C . LYS A 1 91 ? 0.655 -23.058 25.049 1.00 68.81 91 LYS A C 1
ATOM 715 O O . LYS A 1 91 ? 1.623 -22.522 24.516 1.00 68.81 91 LYS A O 1
ATOM 720 N N . GLN A 1 92 ? 0.021 -24.098 24.527 1.00 59.19 92 GLN A N 1
ATOM 721 C CA . GLN A 1 92 ? 0.348 -24.656 23.224 1.00 59.19 92 GLN A CA 1
ATOM 722 C C . GLN A 1 92 ? -0.037 -23.686 22.099 1.00 59.19 92 GLN A C 1
ATOM 724 O O . GLN A 1 92 ? 0.821 -23.342 21.293 1.00 59.19 92 GLN A O 1
ATOM 729 N N . ALA A 1 93 ? -1.233 -23.092 22.162 1.00 61.97 93 ALA A N 1
ATOM 730 C CA . ALA A 1 93 ? -1.653 -22.045 21.230 1.00 61.97 93 ALA A CA 1
ATOM 731 C C . ALA A 1 93 ? -0.762 -20.783 21.285 1.00 61.97 93 ALA A C 1
ATOM 733 O O . ALA A 1 93 ? -0.525 -20.136 20.267 1.00 61.97 93 ALA A O 1
ATOM 734 N N . GLU A 1 94 ? -0.243 -20.403 22.459 1.00 63.47 94 GLU A N 1
ATOM 735 C CA . GLU A 1 94 ? 0.737 -19.310 22.576 1.00 63.47 94 GLU A CA 1
ATOM 736 C C . GLU A 1 94 ? 2.074 -19.644 21.905 1.00 63.47 94 GLU A C 1
ATOM 738 O O . GLU A 1 94 ? 2.649 -18.782 21.238 1.00 63.47 94 GLU A O 1
ATOM 743 N N . ARG A 1 95 ? 2.565 -20.880 22.063 1.00 72.88 95 ARG A N 1
ATOM 744 C CA . ARG A 1 95 ? 3.802 -21.341 21.414 1.00 72.88 95 ARG A CA 1
ATOM 745 C C . ARG A 1 95 ? 3.640 -21.371 19.899 1.00 72.88 95 ARG A C 1
ATOM 747 O O . ARG A 1 95 ? 4.470 -20.790 19.206 1.00 72.88 95 ARG A O 1
ATOM 754 N N . GLU A 1 96 ? 2.533 -21.921 19.413 1.00 72.06 96 GLU A N 1
ATOM 755 C CA . GLU A 1 96 ? 2.184 -21.928 17.989 1.00 72.06 96 GLU A CA 1
ATOM 756 C C . GLU A 1 96 ? 2.095 -20.502 17.436 1.00 72.06 96 GLU A C 1
ATOM 758 O O . GLU A 1 96 ? 2.678 -20.204 16.400 1.00 72.06 96 GLU A O 1
ATOM 763 N N . LYS A 1 97 ? 1.473 -19.563 18.162 1.00 70.19 97 LYS A N 1
ATOM 764 C CA . LYS A 1 97 ? 1.460 -18.145 17.764 1.00 70.19 97 LYS A CA 1
ATOM 765 C C . LYS A 1 97 ? 2.853 -17.529 17.693 1.00 70.19 97 LYS A C 1
ATOM 767 O O . LYS A 1 97 ? 3.113 -16.744 16.784 1.00 70.19 97 LYS A O 1
ATOM 772 N N . SER A 1 98 ? 3.731 -17.831 18.650 1.00 73.94 98 SER A N 1
ATOM 773 C CA . SER A 1 98 ? 5.104 -17.316 18.625 1.00 73.94 98 SER A CA 1
ATOM 774 C C . SER A 1 98 ? 5.918 -17.897 17.470 1.00 73.94 98 SER A C 1
ATOM 776 O O . SER A 1 98 ? 6.646 -17.155 16.818 1.00 73.94 98 SER A O 1
ATOM 778 N N . GLU A 1 99 ? 5.724 -19.179 17.163 1.00 81.50 99 GLU A N 1
ATOM 779 C CA . GLU A 1 99 ? 6.395 -19.864 16.062 1.00 81.50 99 GLU A CA 1
ATOM 780 C C . GLU A 1 99 ? 5.891 -19.363 14.706 1.00 81.50 99 GLU A C 1
ATOM 782 O O . GLU A 1 99 ? 6.694 -19.006 13.850 1.00 81.50 99 GLU A O 1
ATOM 787 N N . ILE A 1 100 ? 4.572 -19.216 14.537 1.00 80.12 100 ILE A N 1
ATOM 788 C CA . ILE A 1 100 ? 3.960 -18.611 13.344 1.00 80.12 100 ILE A CA 1
ATOM 789 C C . ILE A 1 100 ? 4.464 -17.178 13.150 1.00 80.12 100 ILE A C 1
ATOM 791 O O . ILE A 1 100 ? 4.739 -16.768 12.026 1.00 80.12 100 ILE A O 1
ATOM 795 N N . LYS A 1 101 ? 4.612 -16.403 14.230 1.00 81.31 101 LYS A N 1
ATOM 796 C CA . LYS A 1 101 ? 5.147 -15.041 14.146 1.00 81.31 101 LYS A CA 1
ATOM 797 C C . LYS A 1 101 ? 6.612 -15.029 13.703 1.00 81.31 101 LYS A C 1
ATOM 799 O O . LYS A 1 101 ? 6.954 -14.245 12.825 1.00 81.31 101 LYS A O 1
ATOM 804 N N . GLU A 1 102 ? 7.455 -15.892 14.270 1.00 88.31 102 GLU A N 1
ATOM 805 C CA . GLU A 1 102 ? 8.862 -16.020 13.863 1.00 88.31 102 GLU A CA 1
ATOM 806 C C . GLU A 1 102 ? 8.979 -16.464 12.399 1.00 88.31 102 GLU A C 1
ATOM 808 O O . GLU A 1 102 ? 9.750 -15.883 11.636 1.00 88.31 102 GLU A O 1
ATOM 813 N N . LYS A 1 103 ? 8.161 -17.442 11.993 1.00 90.12 103 LYS A N 1
ATOM 814 C CA . LYS A 1 103 ? 8.006 -17.893 10.607 1.00 90.12 103 LYS A CA 1
ATOM 815 C C . LYS A 1 103 ? 7.657 -16.727 9.681 1.00 90.12 103 LYS A C 1
ATOM 817 O O . LYS A 1 103 ? 8.368 -16.469 8.714 1.00 90.12 103 LYS A O 1
ATOM 822 N N . LEU A 1 104 ? 6.616 -15.968 10.014 1.00 80.75 104 LEU A N 1
ATOM 823 C CA . LEU A 1 104 ? 6.149 -14.845 9.206 1.00 80.75 104 LEU A CA 1
ATOM 824 C C . LEU A 1 104 ? 7.189 -13.715 9.107 1.00 80.75 104 LEU A C 1
ATOM 826 O O . LEU A 1 104 ? 7.361 -13.129 8.039 1.00 80.75 104 LEU A O 1
ATOM 830 N N . ASP A 1 105 ? 7.874 -13.395 10.206 1.00 83.44 105 ASP A N 1
ATOM 831 C CA . ASP A 1 105 ? 8.925 -12.373 10.221 1.00 83.44 105 ASP A CA 1
ATOM 832 C C . ASP A 1 105 ? 10.132 -12.804 9.374 1.00 83.44 105 ASP A C 1
ATOM 834 O O . ASP A 1 105 ? 10.680 -11.983 8.632 1.00 83.44 105 ASP A O 1
ATOM 838 N N . LEU A 1 106 ? 10.508 -14.088 9.423 1.00 87.56 106 LEU A N 1
ATOM 839 C CA . LEU A 1 106 ? 11.566 -14.653 8.587 1.00 87.56 106 LEU A CA 1
ATOM 840 C C . LEU A 1 106 ? 11.172 -14.631 7.103 1.00 87.56 106 LEU A C 1
ATOM 842 O O . LEU A 1 106 ? 11.932 -14.111 6.294 1.00 87.56 106 LEU A O 1
ATOM 846 N N . PHE A 1 107 ? 9.952 -15.065 6.767 1.00 87.88 107 PHE A N 1
ATOM 847 C CA . PHE A 1 107 ? 9.421 -15.039 5.399 1.00 87.88 107 PHE A CA 1
ATOM 848 C C . PHE A 1 107 ? 9.410 -13.634 4.792 1.00 87.88 107 PHE A C 1
ATOM 850 O O . PHE A 1 107 ? 9.781 -13.449 3.640 1.00 87.88 107 PHE A O 1
ATOM 857 N N . LYS A 1 108 ? 9.024 -12.611 5.562 1.00 76.69 108 LYS A N 1
ATOM 858 C CA . LYS A 1 108 ? 9.023 -11.221 5.071 1.00 76.69 108 LYS A CA 1
ATOM 859 C C . LYS A 1 108 ? 10.416 -10.641 4.884 1.00 76.69 108 LYS A C 1
ATOM 861 O O . LYS A 1 108 ? 10.599 -9.763 4.045 1.00 76.69 108 LYS A O 1
ATOM 866 N N . LYS A 1 109 ? 11.357 -11.033 5.742 1.00 84.69 109 LYS A N 1
ATOM 867 C CA . LYS A 1 109 ? 12.721 -10.509 5.723 1.00 84.69 109 LYS A CA 1
ATOM 868 C C . LYS A 1 109 ? 13.509 -11.114 4.567 1.00 84.69 109 LYS A C 1
ATOM 870 O O . LYS A 1 109 ? 14.178 -10.374 3.851 1.00 84.69 109 LYS A O 1
ATOM 875 N N . ASP A 1 110 ? 13.428 -12.431 4.432 1.00 86.38 110 ASP A N 1
ATOM 876 C CA . ASP A 1 110 ? 14.125 -13.211 3.423 1.00 86.38 110 ASP A CA 1
ATOM 877 C C . ASP A 1 110 ? 13.328 -14.505 3.150 1.00 86.38 110 ASP A C 1
ATOM 879 O O . ASP A 1 110 ? 13.439 -15.484 3.898 1.00 86.38 110 ASP A O 1
ATOM 883 N N . PRO A 1 111 ? 12.483 -14.512 2.103 1.00 85.44 111 PRO A N 1
ATOM 884 C CA . PRO A 1 111 ? 11.721 -15.692 1.707 1.00 85.44 111 PRO A CA 1
ATOM 885 C C . PRO A 1 111 ? 12.601 -16.924 1.438 1.00 85.44 111 PRO A C 1
ATOM 887 O O . PRO A 1 111 ? 12.158 -18.053 1.655 1.00 85.44 111 PRO A O 1
ATOM 890 N N . ASP A 1 112 ? 13.854 -16.734 1.015 1.00 89.62 112 ASP A N 1
ATOM 891 C CA . ASP A 1 112 ? 14.771 -17.836 0.726 1.00 89.62 112 ASP A CA 1
ATOM 892 C C . ASP A 1 112 ? 15.322 -18.444 2.021 1.00 89.62 112 ASP A C 1
ATOM 894 O O . ASP A 1 112 ? 15.339 -19.668 2.170 1.00 89.62 112 ASP A O 1
ATOM 898 N N . GLU A 1 113 ? 15.698 -17.604 2.996 1.00 91.44 113 GLU A N 1
ATOM 899 C CA . GLU A 1 113 ? 16.076 -18.046 4.350 1.00 91.44 113 GLU A CA 1
ATOM 900 C C . GLU A 1 113 ? 14.907 -18.774 5.040 1.00 91.44 113 GLU A C 1
ATOM 902 O O . GLU A 1 113 ? 15.106 -19.785 5.721 1.00 91.44 113 GLU A O 1
ATOM 907 N N . TYR A 1 114 ? 13.674 -18.307 4.817 1.00 93.25 114 TYR A N 1
ATOM 908 C CA . TYR A 1 114 ? 12.463 -18.957 5.314 1.00 93.25 114 TYR A CA 1
ATOM 909 C C . TYR A 1 114 ? 12.294 -20.376 4.782 1.00 93.25 114 TYR A C 1
ATOM 911 O O . TYR A 1 114 ? 12.223 -21.316 5.574 1.00 93.25 114 TYR A O 1
ATOM 919 N N . TYR A 1 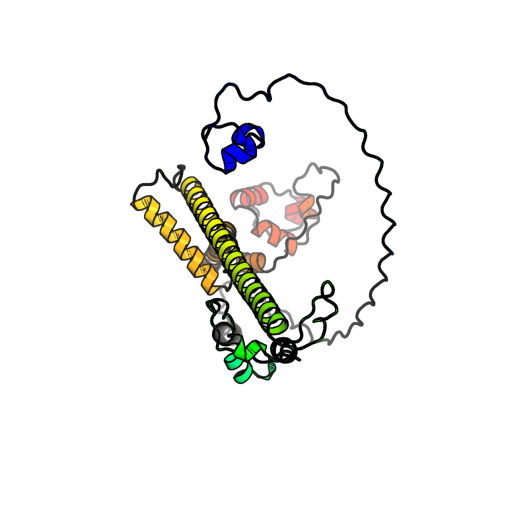115 ? 12.274 -20.554 3.460 1.00 93.75 115 TYR A N 1
ATOM 920 C CA . TYR A 1 115 ? 12.095 -21.880 2.867 1.00 93.75 115 TYR A CA 1
ATOM 921 C C . TYR A 1 115 ? 13.316 -22.790 3.050 1.00 93.75 115 TYR A C 1
ATOM 923 O O . TYR A 1 115 ? 13.185 -24.008 2.957 1.00 93.75 115 TYR A O 1
ATOM 931 N N . ALA A 1 116 ? 14.495 -22.239 3.359 1.00 92.81 116 ALA A N 1
ATOM 932 C CA . ALA A 1 116 ? 15.639 -23.032 3.804 1.00 92.81 116 ALA A CA 1
ATOM 933 C C . ALA A 1 116 ? 15.431 -23.613 5.216 1.00 92.81 116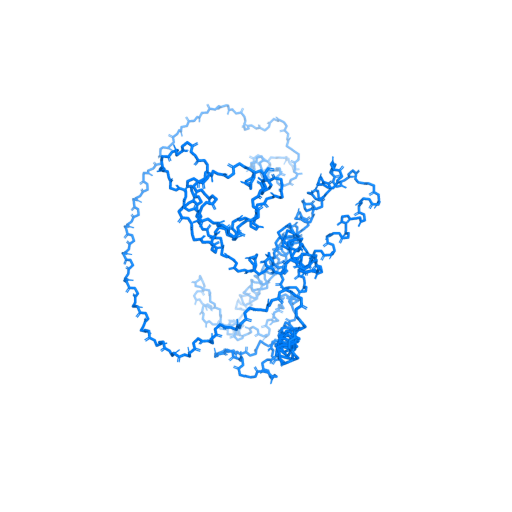 ALA A C 1
ATOM 935 O O . ALA A 1 116 ? 15.842 -24.744 5.479 1.00 92.81 116 ALA A O 1
ATOM 936 N N . LYS A 1 117 ? 14.791 -22.857 6.121 1.00 94.12 117 LYS A N 1
ATOM 937 C CA . LYS A 1 117 ? 14.481 -23.296 7.493 1.00 94.12 117 LYS A CA 1
ATOM 938 C C . LYS A 1 117 ? 13.224 -24.178 7.564 1.00 94.12 117 LYS A C 1
ATOM 940 O O . LYS A 1 117 ? 13.184 -25.073 8.404 1.00 94.12 117 LYS A O 1
ATOM 945 N N . TYR A 1 118 ? 12.248 -23.955 6.680 1.00 93.06 118 TYR A N 1
ATOM 946 C CA . TYR A 1 118 ? 10.962 -24.669 6.609 1.00 93.06 118 TYR A CA 1
ATOM 947 C C . TYR A 1 118 ? 10.706 -25.215 5.188 1.00 93.06 118 TYR A C 1
ATOM 949 O O . TYR A 1 118 ? 9.898 -24.661 4.436 1.00 93.06 118 TYR A O 1
ATOM 957 N N . PRO A 1 119 ? 11.436 -26.266 4.767 1.00 94.00 119 PRO A N 1
ATOM 958 C CA . PRO A 1 119 ? 11.392 -26.776 3.394 1.00 94.00 119 PRO A CA 1
ATOM 959 C C . PRO A 1 119 ? 10.081 -27.489 3.037 1.00 94.00 119 PRO A C 1
ATOM 961 O O . PRO A 1 119 ? 9.744 -27.593 1.862 1.00 94.00 119 PRO A O 1
ATOM 964 N N . ASP A 1 120 ? 9.352 -27.979 4.034 1.00 94.56 120 ASP A N 1
ATOM 965 C CA . ASP A 1 120 ? 8.045 -28.630 3.926 1.00 94.56 120 ASP A CA 1
ATOM 966 C C . ASP A 1 120 ? 6.910 -27.656 3.587 1.00 94.56 120 ASP A C 1
ATOM 968 O O . ASP A 1 120 ? 5.924 -28.044 2.968 1.00 94.56 120 ASP A O 1
ATOM 972 N N . GLU A 1 121 ? 7.069 -26.378 3.929 1.00 92.19 121 GLU A N 1
ATOM 973 C CA . GLU A 1 121 ? 6.109 -25.322 3.589 1.00 92.19 121 GLU A CA 1
ATOM 974 C C . GLU A 1 121 ? 6.398 -24.663 2.229 1.00 92.19 121 GLU A C 1
ATOM 976 O O . GLU A 1 121 ? 5.722 -23.709 1.835 1.00 92.19 121 GLU A O 1
ATOM 981 N N . LYS A 1 122 ? 7.415 -25.142 1.501 1.00 94.38 122 LYS A N 1
ATOM 982 C CA . LYS A 1 122 ? 7.820 -24.598 0.205 1.00 94.38 122 LYS A CA 1
ATOM 983 C C . LYS A 1 122 ? 6.794 -24.964 -0.882 1.00 94.38 122 LYS A C 1
ATOM 985 O O . LYS A 1 122 ? 6.606 -26.149 -1.144 1.00 94.38 122 LYS A O 1
ATOM 990 N N . PRO A 1 123 ? 6.177 -23.985 -1.572 1.00 90.38 123 PRO A N 1
ATOM 991 C CA . PRO A 1 123 ? 5.270 -24.272 -2.679 1.00 90.38 123 PRO A CA 1
ATOM 992 C C . PRO A 1 123 ? 5.982 -24.998 -3.825 1.00 90.38 123 PRO A C 1
ATOM 994 O O . PRO A 1 123 ? 7.117 -24.651 -4.181 1.00 90.38 123 PRO A O 1
ATOM 997 N N . ASP A 1 124 ? 5.292 -25.948 -4.456 1.00 91.25 124 ASP A N 1
ATOM 998 C CA . ASP A 1 124 ? 5.761 -26.576 -5.690 1.00 91.25 124 ASP A CA 1
ATOM 999 C C . ASP A 1 124 ? 5.991 -25.502 -6.765 1.00 91.25 124 ASP A C 1
ATOM 1001 O O . ASP A 1 124 ? 5.094 -24.737 -7.118 1.00 91.25 124 ASP A O 1
ATOM 1005 N N . GLY A 1 125 ? 7.225 -25.417 -7.268 1.00 86.12 125 GLY A N 1
ATOM 1006 C CA . GLY A 1 125 ? 7.629 -24.411 -8.256 1.00 86.12 125 GLY A CA 1
ATOM 1007 C C . GLY A 1 125 ? 8.221 -23.114 -7.688 1.00 86.12 125 GLY A C 1
ATOM 1008 O O . GLY A 1 125 ? 8.565 -22.232 -8.473 1.00 86.12 125 GLY A O 1
ATOM 1009 N N . TYR A 1 126 ? 8.411 -22.983 -6.367 1.00 85.19 126 TYR A N 1
ATOM 1010 C CA . TYR A 1 126 ? 9.154 -21.843 -5.814 1.00 85.19 126 TYR A CA 1
ATOM 1011 C C . TYR A 1 126 ? 10.639 -21.890 -6.222 1.00 85.19 126 TYR A C 1
ATOM 1013 O O . TYR A 1 126 ? 11.408 -22.752 -5.768 1.00 85.19 126 TYR A O 1
ATOM 1021 N N . SER A 1 127 ? 11.045 -20.914 -7.033 1.00 80.62 127 SER A N 1
ATOM 1022 C CA . SER A 1 127 ? 12.444 -20.591 -7.318 1.00 80.62 127 SER A CA 1
ATOM 1023 C C . SER A 1 127 ? 12.864 -19.390 -6.469 1.00 80.62 127 SER A C 1
ATOM 1025 O O . SER A 1 127 ? 12.119 -18.409 -6.452 1.00 80.62 127 SER A O 1
ATOM 1027 N N . PRO A 1 128 ? 14.029 -19.442 -5.794 1.00 78.19 128 PRO A N 1
ATOM 1028 C CA . PRO A 1 128 ? 14.569 -18.298 -5.073 1.00 78.19 128 PRO A CA 1
ATOM 1029 C C . PRO A 1 128 ? 14.569 -17.067 -5.969 1.00 78.19 128 PRO A C 1
ATOM 1031 O O . PRO A 1 128 ? 15.093 -17.110 -7.088 1.00 78.19 128 PRO A O 1
ATOM 1034 N N . LEU A 1 129 ? 13.953 -15.985 -5.500 1.00 62.03 129 LEU A N 1
ATOM 1035 C CA . LEU A 1 129 ? 14.170 -14.684 -6.118 1.00 62.03 129 LEU A CA 1
ATOM 1036 C C . LEU A 1 129 ? 15.670 -14.422 -5.995 1.00 62.03 129 LEU A C 1
ATOM 1038 O O . LEU A 1 129 ? 16.224 -14.641 -4.927 1.00 62.03 129 LEU A O 1
ATOM 1042 N N . GLU A 1 130 ? 16.350 -13.988 -7.055 1.00 60.69 130 GLU A N 1
ATOM 1043 C CA . GLU A 1 130 ? 17.744 -13.550 -6.937 1.00 60.69 130 GLU A CA 1
ATOM 1044 C C . GLU A 1 130 ? 17.796 -12.333 -5.989 1.00 60.69 130 GLU A C 1
ATOM 1046 O O . GLU A 1 130 ? 17.674 -11.170 -6.385 1.00 60.69 130 GLU A O 1
ATOM 1051 N N . SER A 1 131 ? 17.887 -12.616 -4.690 1.00 49.25 131 SER A N 1
ATOM 1052 C CA . SER A 1 131 ? 17.682 -11.712 -3.568 1.00 49.25 131 SER A CA 1
ATOM 1053 C C . SER A 1 131 ? 18.941 -10.878 -3.351 1.00 49.25 131 SER A C 1
ATOM 1055 O O . SER A 1 131 ? 19.720 -11.049 -2.421 1.00 49.25 131 SER A O 1
ATOM 1057 N N . GLY A 1 132 ? 19.158 -9.936 -4.268 1.00 49.19 132 GLY A N 1
ATOM 1058 C CA . GLY A 1 132 ? 20.223 -8.936 -4.168 1.00 49.19 132 GLY A CA 1
ATOM 1059 C C . GLY A 1 132 ? 19.828 -7.537 -4.635 1.00 49.19 132 GLY A C 1
ATOM 1060 O O . GLY A 1 132 ? 20.473 -6.557 -4.257 1.00 49.19 132 GLY A O 1
ATOM 1061 N N . LYS A 1 133 ? 18.755 -7.392 -5.416 1.00 43.47 133 LYS A N 1
ATOM 1062 C CA . LYS A 1 133 ? 18.398 -6.108 -6.025 1.00 43.47 133 LYS A CA 1
ATOM 1063 C C . LYS A 1 133 ? 17.241 -5.466 -5.266 1.00 43.47 133 LYS A C 1
ATOM 1065 O O . LYS A 1 133 ? 16.070 -5.730 -5.516 1.00 43.47 133 LYS A O 1
ATOM 1070 N N . LYS A 1 134 ? 17.585 -4.611 -4.293 1.00 45.12 134 LYS A N 1
ATOM 1071 C CA . LYS A 1 134 ? 16.624 -3.686 -3.665 1.00 45.12 134 LYS A CA 1
ATOM 1072 C C . LYS A 1 134 ? 15.831 -2.945 -4.764 1.00 45.12 134 LYS A C 1
ATOM 1074 O O . LYS A 1 134 ? 16.440 -2.583 -5.770 1.00 45.12 134 LYS A O 1
ATOM 1079 N N . PRO A 1 135 ? 14.546 -2.586 -4.558 1.00 44.72 135 PRO A N 1
ATOM 1080 C CA . PRO A 1 135 ? 13.694 -1.920 -5.563 1.00 44.72 135 PRO A CA 1
ATOM 1081 C C . PRO A 1 135 ? 14.098 -0.470 -5.915 1.00 44.72 135 PRO A C 1
ATOM 1083 O O . PRO A 1 135 ? 13.311 0.309 -6.460 1.00 44.72 135 PRO A O 1
ATOM 1086 N N . THR A 1 136 ? 15.323 -0.083 -5.568 1.00 51.34 136 THR A N 1
ATOM 1087 C CA . THR A 1 136 ? 15.976 1.170 -5.942 1.00 51.34 136 THR A CA 1
ATOM 1088 C C . THR A 1 136 ? 16.956 0.980 -7.091 1.00 51.34 136 THR A C 1
ATOM 1090 O O . THR A 1 136 ? 17.822 1.836 -7.275 1.00 51.34 136 THR A O 1
ATOM 1093 N N . GLU A 1 137 ? 16.881 -0.122 -7.843 1.00 56.44 137 GLU A N 1
ATOM 1094 C CA . GLU A 1 137 ? 17.626 -0.217 -9.093 1.00 56.44 137 GLU A CA 1
ATOM 1095 C C . GLU A 1 137 ? 17.084 0.830 -10.059 1.00 56.44 137 GLU A C 1
ATOM 1097 O O . GLU A 1 137 ? 16.116 0.624 -10.787 1.00 56.44 137 GLU A O 1
ATOM 1102 N N . LYS A 1 138 ? 17.716 2.009 -10.008 1.00 70.69 138 LYS A N 1
ATOM 1103 C CA . LYS A 1 138 ? 17.777 2.943 -11.124 1.00 70.69 138 LYS A CA 1
ATOM 1104 C C . LYS A 1 138 ? 17.958 2.081 -12.357 1.00 70.69 138 LYS A C 1
ATOM 1106 O O . LYS A 1 138 ? 18.925 1.323 -12.387 1.00 70.69 138 LYS A O 1
ATOM 1111 N N . ALA A 1 139 ? 17.008 2.156 -13.283 1.00 79.56 139 ALA A N 1
ATOM 1112 C CA . ALA A 1 139 ? 16.997 1.295 -14.449 1.00 79.56 139 ALA A CA 1
ATOM 1113 C C . ALA A 1 139 ? 18.396 1.319 -15.083 1.00 79.56 139 ALA A C 1
ATOM 1115 O O . ALA A 1 139 ? 18.877 2.373 -15.511 1.00 79.56 139 ALA A O 1
ATOM 1116 N N . GLU A 1 140 ? 19.107 0.195 -14.979 1.00 88.06 140 GLU A N 1
ATOM 1117 C CA . GLU A 1 140 ? 20.513 0.140 -15.351 1.00 88.06 140 GLU A CA 1
ATOM 1118 C C . GLU A 1 140 ? 20.559 0.158 -16.872 1.00 88.06 140 GLU A C 1
ATOM 1120 O O . GLU A 1 140 ? 20.194 -0.813 -17.533 1.00 88.06 140 GLU A O 1
ATOM 1125 N N . VAL A 1 141 ? 20.970 1.293 -17.433 1.00 91.00 141 VAL A N 1
ATOM 1126 C CA . VAL A 1 141 ? 21.199 1.395 -18.868 1.00 91.00 141 VAL A CA 1
ATOM 1127 C C . VAL A 1 141 ? 22.382 0.495 -19.199 1.00 91.00 141 VAL A C 1
ATOM 1129 O O . VAL A 1 141 ? 23.525 0.801 -18.846 1.00 91.00 141 VAL A O 1
ATOM 1132 N N . LEU A 1 142 ? 22.108 -0.632 -19.857 1.00 92.06 142 LEU A N 1
ATOM 1133 C CA . LEU A 1 142 ? 23.160 -1.534 -20.298 1.00 92.06 142 LEU A CA 1
ATOM 1134 C C . LEU A 1 142 ? 24.047 -0.800 -21.308 1.00 92.06 142 LEU A C 1
ATOM 1136 O O . LEU A 1 142 ? 23.517 -0.231 -22.259 1.00 92.06 142 LEU A O 1
ATOM 1140 N N . PRO A 1 143 ? 25.382 -0.815 -21.154 1.00 94.12 143 PRO A N 1
ATOM 1141 C CA . PRO A 1 143 ? 26.260 -0.239 -22.160 1.00 94.12 143 PRO A CA 1
ATOM 1142 C C . PRO A 1 143 ? 26.103 -0.995 -23.484 1.00 94.12 143 PRO A C 1
ATOM 1144 O O . PRO A 1 143 ? 25.941 -2.218 -23.488 1.00 94.12 143 PRO A O 1
ATOM 1147 N N . MET A 1 144 ? 26.239 -0.285 -24.608 1.00 92.12 144 MET A N 1
ATOM 1148 C CA . MET A 1 144 ? 26.099 -0.849 -25.961 1.00 92.12 144 MET A CA 1
ATOM 1149 C C . MET A 1 144 ? 26.919 -2.135 -26.161 1.00 92.12 144 MET A C 1
ATOM 1151 O O . MET A 1 144 ? 26.454 -3.071 -26.803 1.00 92.12 144 MET A O 1
ATOM 1155 N N . SER A 1 145 ? 28.097 -2.239 -25.535 1.00 95.06 145 SER A N 1
ATOM 1156 C CA . SER A 1 145 ? 28.953 -3.433 -25.581 1.00 95.06 145 SER A CA 1
ATOM 1157 C C . SER A 1 145 ? 28.269 -4.716 -25.090 1.00 95.06 145 SER A C 1
ATOM 1159 O O . SER A 1 145 ? 28.538 -5.789 -25.628 1.00 95.06 145 SER A O 1
ATOM 1161 N N . LYS A 1 146 ? 27.367 -4.619 -24.104 1.00 94.75 146 LYS A N 1
ATOM 1162 C CA . LYS A 1 146 ? 26.563 -5.748 -23.608 1.00 94.75 146 LYS A CA 1
ATOM 1163 C C . LYS A 1 146 ? 25.353 -6.047 -24.496 1.00 94.75 146 LYS A C 1
ATOM 1165 O O . LYS A 1 146 ? 24.857 -7.166 -24.477 1.00 94.75 146 LYS A O 1
ATOM 1170 N N . MET A 1 147 ? 24.912 -5.072 -25.287 1.00 94.44 147 MET A N 1
ATOM 1171 C CA . MET A 1 147 ? 23.780 -5.181 -26.213 1.00 94.44 147 MET A CA 1
ATOM 1172 C C . MET A 1 147 ? 24.180 -5.699 -27.600 1.00 94.44 147 MET A C 1
ATOM 1174 O O . MET A 1 147 ? 23.313 -5.996 -28.411 1.00 94.44 147 MET A O 1
ATOM 1178 N N . LEU A 1 148 ? 25.477 -5.849 -27.891 1.00 95.06 148 LEU A N 1
ATOM 1179 C CA . LEU A 1 148 ? 25.961 -6.233 -29.225 1.00 95.06 148 LEU A CA 1
ATOM 1180 C C . LEU A 1 148 ? 25.375 -7.549 -29.760 1.00 95.06 148 LEU A C 1
ATOM 1182 O O . LEU A 1 148 ? 25.288 -7.714 -30.973 1.00 95.06 148 LEU A O 1
ATOM 1186 N N . GLY A 1 149 ? 25.009 -8.482 -28.876 1.00 94.69 149 GLY A N 1
ATOM 1187 C CA . GLY A 1 149 ? 24.382 -9.755 -29.244 1.00 94.69 149 GLY A CA 1
ATOM 1188 C C . GLY A 1 149 ? 22.852 -9.722 -29.311 1.00 94.69 149 GLY A C 1
ATOM 1189 O O . GLY A 1 149 ? 22.256 -10.728 -29.682 1.00 94.69 149 GLY A O 1
ATOM 1190 N N . ALA A 1 150 ? 22.211 -8.610 -28.941 1.00 93.56 150 ALA A N 1
ATOM 1191 C CA . ALA A 1 150 ? 20.760 -8.481 -29.002 1.00 93.56 150 ALA A CA 1
ATOM 1192 C C . ALA A 1 150 ? 20.307 -8.374 -30.463 1.00 93.56 150 ALA A C 1
ATOM 1194 O O . ALA A 1 150 ? 20.864 -7.586 -31.232 1.00 93.56 150 ALA A O 1
ATOM 1195 N N . GLN A 1 151 ? 19.310 -9.178 -30.835 1.00 95.62 151 GLN A N 1
ATOM 1196 C CA . GLN A 1 151 ? 18.667 -9.104 -32.144 1.00 95.62 151 GLN A CA 1
ATOM 1197 C C . GLN A 1 151 ? 17.709 -7.918 -32.184 1.00 95.62 151 GLN A C 1
ATOM 1199 O O . GLN A 1 151 ? 16.913 -7.722 -31.265 1.00 95.62 151 GLN A O 1
ATOM 1204 N N . ILE A 1 152 ? 17.776 -7.147 -33.262 1.00 93.88 152 ILE A N 1
ATOM 1205 C CA . ILE A 1 152 ? 16.882 -6.017 -33.484 1.00 93.88 152 ILE A CA 1
ATOM 1206 C C . ILE A 1 152 ? 15.588 -6.516 -34.116 1.00 93.88 152 ILE A C 1
ATOM 1208 O O . ILE A 1 152 ? 15.593 -7.190 -35.146 1.00 93.88 152 ILE A O 1
ATOM 1212 N N . ASN A 1 153 ? 14.468 -6.175 -33.484 1.00 92.25 153 ASN A N 1
ATOM 1213 C CA . ASN A 1 153 ? 13.131 -6.501 -33.956 1.00 92.25 153 ASN A CA 1
ATOM 1214 C C . ASN A 1 153 ? 12.443 -5.239 -34.491 1.00 92.25 153 ASN A C 1
ATOM 1216 O O . ASN A 1 153 ? 11.533 -4.714 -33.856 1.00 92.25 153 ASN A O 1
ATOM 1220 N N . ASP A 1 154 ? 12.898 -4.749 -35.646 1.00 91.88 154 ASP A N 1
ATOM 1221 C CA . ASP A 1 154 ? 12.284 -3.604 -36.325 1.00 91.88 154 ASP A CA 1
ATOM 1222 C C . ASP A 1 154 ? 11.666 -4.042 -37.665 1.00 91.88 154 ASP A C 1
ATOM 1224 O O . ASP A 1 154 ? 12.381 -4.188 -38.657 1.00 91.88 154 ASP A O 1
ATOM 1228 N N . PRO A 1 155 ? 10.349 -4.303 -37.724 1.00 91.06 155 PRO A N 1
ATOM 1229 C CA . PRO A 1 155 ? 9.682 -4.688 -38.964 1.00 91.06 155 PRO A CA 1
ATOM 1230 C C . PRO A 1 155 ? 9.610 -3.549 -39.998 1.00 91.06 155 PRO A C 1
ATOM 1232 O O . PRO A 1 155 ? 9.352 -3.828 -41.169 1.00 91.06 155 PRO A O 1
ATOM 1235 N N . GLN A 1 156 ? 9.832 -2.288 -39.606 1.00 91.19 156 GLN A N 1
ATOM 1236 C CA . GLN A 1 156 ? 9.844 -1.146 -40.527 1.00 91.19 156 GLN A CA 1
ATOM 1237 C C . GLN A 1 156 ? 11.165 -1.038 -41.294 1.00 91.19 156 GLN A C 1
ATOM 1239 O O . GLN A 1 156 ? 11.194 -0.455 -42.380 1.00 91.19 156 GLN A O 1
ATOM 1244 N N . ASN A 1 157 ? 12.234 -1.657 -40.782 1.00 91.38 157 ASN A N 1
ATOM 1245 C CA . ASN A 1 157 ? 13.532 -1.718 -41.437 1.00 91.38 157 ASN A CA 1
ATOM 1246 C C . ASN A 1 157 ? 13.979 -3.171 -41.715 1.00 91.38 157 ASN A C 1
ATOM 1248 O O . ASN A 1 157 ? 14.784 -3.748 -40.970 1.00 91.38 157 ASN A O 1
ATOM 1252 N N . PRO A 1 158 ? 13.522 -3.774 -42.833 1.00 92.81 158 PRO A N 1
ATOM 1253 C CA . PRO A 1 158 ? 13.818 -5.168 -43.173 1.00 92.81 158 PRO A CA 1
ATOM 1254 C C . PRO A 1 158 ? 15.313 -5.488 -43.292 1.00 92.81 158 PRO A C 1
ATOM 1256 O O . PRO A 1 158 ? 15.711 -6.636 -43.126 1.00 92.81 158 PRO A O 1
ATOM 1259 N N . SER A 1 159 ? 16.151 -4.486 -43.579 1.00 93.56 159 SER A N 1
ATOM 1260 C CA . SER A 1 159 ? 17.605 -4.643 -43.728 1.00 93.56 159 SER A CA 1
ATOM 1261 C C . SER A 1 159 ? 18.323 -4.943 -42.406 1.00 93.56 159 SER A C 1
ATOM 1263 O O . SER A 1 159 ? 19.452 -5.452 -42.413 1.00 93.56 159 SER A O 1
ATOM 1265 N N . PHE A 1 160 ? 17.687 -4.611 -41.279 1.00 93.50 160 PHE A N 1
ATOM 1266 C CA . PHE A 1 160 ? 18.235 -4.744 -39.928 1.00 93.50 160 PHE A CA 1
ATOM 1267 C C . PHE A 1 160 ? 17.426 -5.690 -39.036 1.00 93.50 160 PHE A C 1
ATOM 1269 O O . PHE A 1 160 ? 17.969 -6.211 -38.062 1.00 93.50 160 PHE A O 1
ATOM 1276 N N . HIS A 1 161 ? 16.174 -5.974 -39.395 1.00 94.19 161 HIS A N 1
ATOM 1277 C CA . HIS A 1 161 ? 15.337 -6.945 -38.705 1.00 94.19 161 HIS A CA 1
ATOM 1278 C C . HIS A 1 161 ? 16.013 -8.322 -38.576 1.00 94.19 161 HIS A C 1
ATOM 1280 O O . HIS A 1 161 ? 16.507 -8.891 -39.550 1.00 94.19 161 HIS A O 1
ATOM 1286 N N . GLY A 1 162 ? 16.032 -8.868 -37.360 1.00 94.69 162 GLY A N 1
ATOM 1287 C CA . GLY A 1 162 ? 16.617 -10.171 -37.038 1.00 94.69 162 GLY A CA 1
ATOM 1288 C C . GLY A 1 162 ? 18.147 -10.191 -36.957 1.00 94.69 162 GLY A C 1
ATOM 1289 O O . GLY A 1 162 ? 18.710 -11.204 -36.535 1.00 94.69 162 GLY A O 1
ATOM 1290 N N . ARG A 1 163 ? 18.828 -9.093 -37.309 1.00 96.94 163 ARG A N 1
ATOM 1291 C CA . ARG A 1 163 ? 20.284 -8.961 -37.173 1.00 96.94 163 ARG A CA 1
ATOM 1292 C C . ARG A 1 163 ? 20.647 -8.470 -35.782 1.00 96.94 163 ARG A C 1
ATOM 1294 O O . ARG A 1 163 ? 19.900 -7.739 -35.133 1.00 96.94 163 ARG A O 1
ATOM 1301 N N . THR A 1 164 ? 21.815 -8.875 -35.316 1.00 97.38 164 THR A N 1
ATOM 1302 C CA . THR A 1 164 ? 22.387 -8.387 -34.061 1.00 97.38 164 THR A CA 1
ATOM 1303 C C . THR A 1 164 ? 22.966 -6.983 -34.231 1.00 97.38 164 THR A C 1
ATOM 1305 O O . THR A 1 164 ? 23.424 -6.626 -35.319 1.00 97.38 164 THR A O 1
ATOM 1308 N N . LEU A 1 165 ? 23.021 -6.190 -33.151 1.00 95.38 165 LEU A N 1
ATOM 1309 C CA . LEU A 1 165 ? 23.693 -4.878 -33.176 1.00 95.38 165 LEU A CA 1
ATOM 1310 C C . LEU A 1 165 ? 25.124 -4.977 -33.732 1.00 95.38 165 LEU A C 1
ATOM 1312 O O . LEU A 1 165 ? 25.546 -4.114 -34.499 1.00 95.38 165 LEU A O 1
ATOM 1316 N N . ARG A 1 166 ? 25.855 -6.049 -33.396 1.00 97.38 166 ARG A N 1
ATOM 1317 C CA . ARG A 1 166 ? 27.196 -6.310 -33.938 1.00 97.38 166 ARG A CA 1
ATOM 1318 C C . ARG A 1 166 ? 27.192 -6.440 -35.461 1.00 97.38 166 ARG A C 1
ATOM 1320 O O . ARG A 1 166 ? 27.970 -5.760 -36.120 1.00 97.38 166 ARG A O 1
ATOM 1327 N N . GLU A 1 167 ? 26.325 -7.288 -36.011 1.00 97.19 167 GLU A N 1
ATOM 1328 C CA . GLU A 1 167 ? 26.248 -7.519 -37.460 1.00 97.19 167 GLU A CA 1
ATOM 1329 C C . GLU A 1 167 ? 25.896 -6.242 -38.224 1.00 97.19 167 GLU A C 1
ATOM 1331 O O . GLU A 1 167 ? 26.341 -6.060 -39.356 1.00 97.19 167 GLU A O 1
ATOM 1336 N N . ILE A 1 168 ? 25.090 -5.367 -37.623 1.00 96.38 168 ILE A N 1
ATOM 1337 C CA . ILE A 1 168 ? 24.740 -4.071 -38.205 1.00 96.38 168 ILE A CA 1
ATOM 1338 C C . ILE A 1 168 ? 25.946 -3.126 -38.168 1.00 96.38 168 ILE A C 1
ATOM 1340 O O . ILE A 1 168 ? 26.274 -2.529 -39.186 1.00 96.38 168 ILE A O 1
ATOM 1344 N N . MET A 1 169 ? 26.675 -3.034 -37.053 1.00 96.12 169 MET A N 1
ATOM 1345 C CA . MET A 1 169 ? 27.896 -2.214 -36.985 1.00 96.12 169 MET A CA 1
ATOM 1346 C C . MET A 1 169 ? 28.971 -2.664 -37.990 1.00 96.12 169 MET A C 1
ATOM 1348 O O . MET A 1 169 ? 29.719 -1.837 -38.511 1.00 96.12 169 MET A O 1
ATOM 1352 N N . GLU A 1 170 ? 29.039 -3.963 -38.287 1.00 97.12 170 GLU A N 1
ATOM 1353 C CA . GLU A 1 170 ? 29.971 -4.539 -39.264 1.00 97.12 170 GLU A CA 1
ATOM 1354 C C . GLU A 1 170 ? 29.591 -4.241 -40.728 1.00 97.12 170 GLU A C 1
ATOM 1356 O O . GLU A 1 170 ? 30.435 -4.392 -41.612 1.00 97.12 170 GLU A O 1
ATOM 1361 N N . SER A 1 171 ? 28.370 -3.763 -41.020 1.00 95.69 171 SER A N 1
ATOM 1362 C CA . SER A 1 171 ? 27.939 -3.475 -42.399 1.00 95.69 171 SER A CA 1
ATOM 1363 C C . SER A 1 171 ? 28.448 -2.145 -42.964 1.00 95.69 171 SER A C 1
ATOM 1365 O O . SER A 1 171 ? 28.078 -1.777 -44.078 1.00 95.69 171 SER A O 1
ATOM 1367 N N . GLY A 1 172 ? 29.289 -1.423 -42.222 1.00 96.12 172 GLY A N 1
ATOM 1368 C CA . GLY A 1 172 ? 29.908 -0.167 -42.644 1.00 96.12 172 GLY A CA 1
ATOM 1369 C C . GLY A 1 172 ? 29.382 1.066 -41.895 1.00 96.12 172 GLY A C 1
ATOM 1370 O O . GLY A 1 172 ? 28.666 0.932 -40.902 1.00 96.12 172 GLY A O 1
ATOM 1371 N N . PRO A 1 173 ? 29.733 2.284 -42.350 1.00 96.19 173 PRO A N 1
ATOM 1372 C CA . PRO A 1 173 ? 29.417 3.529 -41.641 1.00 96.19 173 PRO A CA 1
ATOM 1373 C C . PRO A 1 173 ? 27.918 3.760 -41.407 1.00 96.19 173 PRO A C 1
ATOM 1375 O O . PRO A 1 173 ? 27.529 4.222 -40.338 1.00 96.19 173 PRO A O 1
ATOM 1378 N N . GLU A 1 174 ? 27.078 3.402 -42.381 1.00 94.12 174 GLU A N 1
ATOM 1379 C CA . GLU A 1 174 ? 25.617 3.517 -42.273 1.00 94.12 174 GLU A CA 1
ATOM 1380 C C . GLU A 1 174 ? 25.041 2.547 -41.234 1.00 94.12 174 GLU A C 1
ATOM 1382 O O . GLU A 1 174 ? 24.161 2.912 -40.460 1.00 94.12 174 GLU A O 1
ATOM 1387 N N . GLY A 1 175 ? 25.587 1.329 -41.163 1.00 94.56 175 GLY A N 1
ATOM 1388 C CA . GLY A 1 175 ? 25.209 0.352 -40.147 1.00 94.56 175 GLY A CA 1
ATOM 1389 C C . GLY A 1 175 ? 25.608 0.804 -38.744 1.00 94.56 175 GLY A C 1
ATOM 1390 O O . GLY A 1 175 ? 24.814 0.723 -37.813 1.00 94.56 175 GLY A O 1
ATOM 1391 N N . TYR A 1 176 ? 26.799 1.383 -38.585 1.00 94.50 176 TYR A N 1
ATOM 1392 C CA . TYR A 1 176 ? 27.210 1.957 -37.303 1.00 94.50 176 TYR A CA 1
ATOM 1393 C C . TYR A 1 176 ? 26.245 3.054 -36.819 1.00 94.50 176 TYR A C 1
ATOM 1395 O O . TYR A 1 176 ? 25.856 3.043 -35.652 1.00 94.50 176 TYR A O 1
ATOM 1403 N N . ALA A 1 177 ? 25.828 3.963 -37.708 1.00 95.44 177 ALA A N 1
ATOM 1404 C CA . ALA A 1 177 ? 24.845 4.995 -37.377 1.00 95.44 177 ALA A CA 1
ATOM 1405 C C . ALA A 1 177 ? 23.502 4.379 -36.948 1.00 95.44 177 ALA A C 1
ATOM 1407 O O . ALA A 1 177 ? 23.007 4.693 -35.869 1.00 95.44 177 ALA A O 1
ATOM 1408 N N . ALA A 1 178 ? 22.982 3.415 -37.717 1.00 94.56 178 ALA A N 1
ATOM 1409 C CA . ALA A 1 178 ? 21.739 2.723 -37.379 1.00 94.56 178 ALA A CA 1
ATOM 1410 C C . ALA A 1 178 ? 21.818 1.992 -36.026 1.00 94.56 178 ALA A C 1
ATOM 1412 O O . ALA A 1 178 ? 20.906 2.083 -35.210 1.00 94.56 178 ALA A O 1
ATOM 1413 N N . ALA A 1 179 ? 22.924 1.299 -35.742 1.00 94.06 179 ALA A N 1
ATOM 1414 C CA . ALA A 1 179 ? 23.144 0.632 -34.458 1.00 94.06 179 ALA A CA 1
ATOM 1415 C C . ALA A 1 179 ? 23.171 1.624 -33.281 1.00 94.06 179 ALA A C 1
ATOM 1417 O O . ALA A 1 179 ? 22.695 1.307 -32.188 1.00 94.06 179 ALA A O 1
ATOM 1418 N N . GLN A 1 180 ? 23.713 2.825 -33.498 1.00 94.69 180 GLN A N 1
ATOM 1419 C CA . GLN A 1 180 ? 23.709 3.891 -32.503 1.00 94.69 180 GLN A CA 1
ATOM 1420 C C . GLN A 1 180 ? 22.303 4.452 -32.265 1.00 94.69 180 GLN A C 1
ATOM 1422 O O . GLN A 1 180 ? 21.950 4.684 -31.108 1.00 94.69 180 GLN A O 1
ATOM 1427 N N . ASP A 1 181 ? 21.490 4.589 -33.311 1.00 95.12 181 ASP A N 1
ATOM 1428 C CA . ASP A 1 181 ? 20.093 5.016 -33.197 1.00 95.12 181 ASP A CA 1
ATOM 1429 C C . ASP A 1 181 ? 19.250 3.996 -32.416 1.00 95.12 181 ASP A C 1
ATOM 1431 O O . ASP A 1 181 ? 18.606 4.376 -31.439 1.00 95.12 181 ASP A O 1
ATOM 1435 N N . TYR A 1 182 ? 19.351 2.697 -32.729 1.00 94.50 182 TYR A N 1
ATOM 1436 C CA . TYR A 1 182 ? 18.667 1.642 -31.961 1.00 94.50 182 TYR A CA 1
ATOM 1437 C C . TYR A 1 182 ? 19.092 1.610 -30.493 1.00 94.50 182 TYR A C 1
ATOM 1439 O O . TYR A 1 182 ? 18.281 1.386 -29.593 1.00 94.50 182 TYR A O 1
ATOM 1447 N N . TYR A 1 183 ? 20.382 1.824 -30.226 1.00 94.44 183 TYR A N 1
ATOM 1448 C CA . TYR A 1 183 ? 20.855 1.908 -28.853 1.00 94.44 183 TYR A CA 1
ATOM 1449 C C . TYR A 1 183 ? 20.274 3.129 -28.136 1.00 94.44 183 TYR A C 1
ATOM 1451 O O . TYR A 1 183 ? 19.833 2.999 -26.997 1.00 94.44 183 TYR A O 1
ATOM 1459 N N . ASN A 1 184 ? 20.237 4.296 -28.783 1.00 94.69 184 ASN A N 1
ATOM 1460 C CA . ASN A 1 184 ? 19.642 5.499 -28.204 1.00 94.69 184 ASN A CA 1
ATOM 1461 C C . ASN A 1 184 ? 18.147 5.307 -27.913 1.00 94.69 184 ASN A C 1
ATOM 1463 O O . ASN A 1 184 ? 17.699 5.683 -26.834 1.00 94.69 184 ASN A O 1
ATOM 1467 N N . GLU A 1 185 ? 17.402 4.673 -28.821 1.00 93.81 185 GLU A N 1
ATOM 1468 C CA . GLU A 1 185 ? 15.992 4.327 -28.615 1.00 93.81 185 GLU A CA 1
ATOM 1469 C C . GLU A 1 185 ? 15.808 3.409 -27.400 1.00 93.81 185 GLU A C 1
ATOM 1471 O O . GLU A 1 185 ? 14.989 3.697 -26.528 1.00 93.81 185 GLU A O 1
ATOM 1476 N N . TYR A 1 186 ? 16.637 2.366 -27.267 1.00 92.38 186 TYR A N 1
ATOM 1477 C CA . TYR A 1 186 ? 16.656 1.517 -26.073 1.00 92.38 186 TYR A CA 1
ATOM 1478 C C . TYR A 1 186 ? 16.924 2.323 -24.793 1.00 92.38 186 TYR A C 1
ATOM 1480 O O . TYR A 1 186 ? 16.234 2.145 -23.788 1.00 92.38 186 TYR A O 1
ATOM 1488 N N . VAL A 1 187 ? 17.911 3.225 -24.805 1.00 92.62 187 VAL A N 1
ATOM 1489 C CA . VAL A 1 187 ? 18.209 4.069 -23.638 1.00 92.62 187 VAL A CA 1
ATOM 1490 C C . VAL A 1 187 ? 17.013 4.953 -23.277 1.00 92.62 187 VAL A C 1
ATOM 1492 O O . VAL A 1 187 ? 16.698 5.089 -22.092 1.00 92.62 187 VAL A O 1
ATOM 1495 N N . GLU A 1 188 ? 16.346 5.544 -24.267 1.00 92.94 188 GLU A N 1
ATOM 1496 C CA . GLU A 1 188 ? 15.175 6.391 -24.045 1.00 92.94 188 GLU A CA 1
ATOM 1497 C C . GLU A 1 188 ? 13.955 5.600 -23.553 1.00 92.94 188 GLU A C 1
ATOM 1499 O O . GLU A 1 188 ? 13.289 6.070 -22.631 1.00 92.94 188 GLU A O 1
ATOM 1504 N N . ASP A 1 189 ? 13.711 4.380 -24.043 1.00 92.44 189 ASP A N 1
ATOM 1505 C CA . ASP A 1 189 ? 12.669 3.480 -23.517 1.00 92.44 189 ASP A CA 1
ATOM 1506 C C . ASP A 1 189 ? 12.920 3.131 -22.041 1.00 92.44 189 ASP A C 1
ATOM 1508 O O . ASP A 1 189 ? 12.039 3.285 -21.190 1.00 92.44 189 ASP A O 1
ATOM 1512 N N . ILE A 1 190 ? 14.152 2.747 -21.694 1.00 90.62 190 ILE A N 1
ATOM 1513 C CA . ILE A 1 190 ? 14.530 2.433 -20.309 1.00 90.62 190 ILE A CA 1
ATOM 1514 C C . ILE A 1 190 ? 14.368 3.657 -19.396 1.00 90.62 190 ILE A C 1
ATOM 1516 O O . ILE A 1 190 ? 13.849 3.542 -18.281 1.00 90.62 190 ILE A O 1
ATOM 1520 N N . ARG A 1 191 ? 14.760 4.850 -19.860 1.00 90.31 191 ARG A N 1
ATOM 1521 C CA . ARG A 1 191 ? 14.533 6.112 -19.132 1.00 90.31 191 ARG A CA 1
ATOM 1522 C C . ARG A 1 191 ? 13.051 6.464 -19.033 1.00 90.31 191 ARG A C 1
ATOM 1524 O O . ARG A 1 191 ? 12.632 6.999 -18.009 1.00 90.31 191 ARG A O 1
ATOM 1531 N N . GLY A 1 192 ? 12.267 6.195 -20.074 1.00 92.25 192 GLY A N 1
ATOM 1532 C CA . GLY A 1 192 ? 10.817 6.369 -20.102 1.00 92.25 192 GLY A CA 1
ATOM 1533 C C . GLY A 1 192 ? 10.144 5.528 -19.024 1.00 92.25 192 GLY A C 1
ATOM 1534 O O . GLY A 1 192 ? 9.497 6.082 -18.138 1.00 92.25 192 GLY A O 1
ATOM 1535 N N . LYS A 1 193 ? 10.418 4.221 -19.010 1.00 89.69 193 LYS A N 1
ATOM 1536 C CA . LYS A 1 193 ? 9.934 3.284 -17.983 1.00 89.69 193 LYS A CA 1
ATOM 1537 C C . LYS A 1 193 ? 10.372 3.679 -16.575 1.00 89.69 193 LYS A C 1
ATOM 1539 O O . LYS A 1 193 ? 9.592 3.576 -15.632 1.00 89.69 193 LYS A O 1
ATOM 1544 N N . ALA A 1 194 ? 11.605 4.164 -16.414 1.00 87.50 194 ALA A N 1
ATOM 1545 C CA . ALA A 1 194 ? 12.084 4.661 -15.126 1.00 87.50 194 ALA A CA 1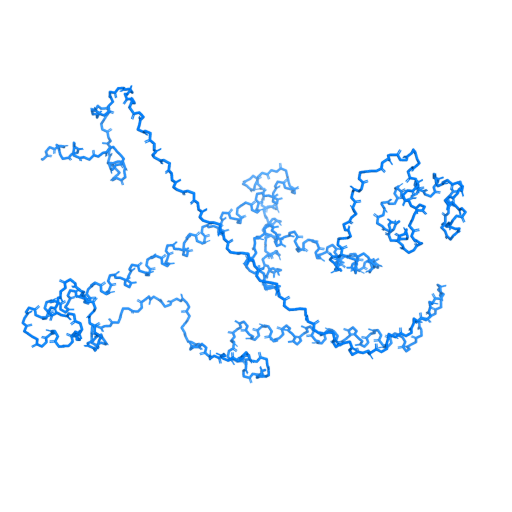
ATOM 1546 C C . ALA A 1 194 ? 11.293 5.892 -14.648 1.00 87.50 194 ALA A C 1
ATOM 1548 O O . ALA A 1 194 ? 10.898 5.938 -13.483 1.00 87.50 194 ALA A O 1
ATOM 1549 N N . ARG A 1 195 ? 11.024 6.855 -15.543 1.00 89.12 195 ARG A N 1
ATOM 1550 C CA . ARG A 1 195 ? 10.199 8.038 -15.246 1.00 89.12 195 ARG A CA 1
ATOM 1551 C C . ARG A 1 195 ? 8.754 7.666 -14.935 1.00 89.12 195 ARG A C 1
ATOM 1553 O O . ARG A 1 195 ? 8.194 8.214 -13.997 1.00 89.12 195 ARG A O 1
ATOM 1560 N N . GLU A 1 196 ? 8.164 6.732 -15.675 1.00 90.31 196 GLU A N 1
ATOM 1561 C CA . GLU A 1 196 ? 6.808 6.237 -15.417 1.00 90.31 196 GLU A CA 1
ATOM 1562 C C . GLU A 1 196 ? 6.718 5.551 -14.047 1.00 90.31 196 GLU A C 1
ATOM 1564 O O . GLU A 1 196 ? 5.823 5.844 -13.256 1.00 90.31 196 GLU A O 1
ATOM 1569 N N . ALA A 1 197 ? 7.690 4.700 -13.710 1.00 86.50 197 ALA A N 1
ATOM 1570 C CA . ALA A 1 197 ? 7.756 4.061 -12.400 1.00 86.50 197 ALA A CA 1
ATOM 1571 C C . ALA A 1 197 ? 7.953 5.077 -11.261 1.00 86.50 197 ALA A C 1
ATOM 1573 O O . ALA A 1 197 ? 7.384 4.912 -10.181 1.00 86.50 197 ALA A O 1
ATOM 1574 N N . GLU A 1 198 ? 8.752 6.124 -11.477 1.00 84.94 198 GLU A N 1
ATOM 1575 C CA . GLU A 1 198 ? 8.922 7.223 -10.522 1.00 84.94 198 GLU A CA 1
ATOM 1576 C C . GLU A 1 198 ? 7.640 8.053 -10.374 1.00 84.94 198 GLU A C 1
ATOM 1578 O O . GLU A 1 198 ? 7.231 8.334 -9.248 1.00 84.94 198 GLU A O 1
ATOM 1583 N N . ALA A 1 199 ? 6.962 8.371 -11.480 1.00 90.31 199 ALA A N 1
ATOM 1584 C CA . ALA A 1 199 ? 5.685 9.077 -11.482 1.00 90.31 199 ALA A CA 1
ATOM 1585 C C . ALA A 1 199 ? 4.604 8.282 -10.741 1.00 90.31 199 ALA A C 1
ATOM 1587 O O . ALA A 1 199 ? 3.926 8.835 -9.877 1.00 90.31 199 ALA A O 1
ATOM 1588 N N . LYS A 1 200 ? 4.512 6.971 -10.986 1.00 88.81 200 LYS A N 1
ATOM 1589 C CA . LYS A 1 200 ? 3.590 6.081 -10.272 1.00 88.81 200 LYS A CA 1
ATOM 1590 C C . LYS A 1 200 ? 3.884 6.040 -8.771 1.00 88.81 200 LYS A C 1
ATOM 1592 O O . LYS A 1 200 ? 2.971 6.171 -7.965 1.00 88.81 200 LYS A O 1
ATOM 1597 N N . LYS A 1 201 ? 5.158 5.930 -8.374 1.00 84.50 201 LYS A N 1
ATOM 1598 C CA . LYS A 1 201 ? 5.558 6.006 -6.955 1.00 84.50 201 LYS A CA 1
ATOM 1599 C C . LYS A 1 201 ? 5.205 7.359 -6.331 1.00 84.50 201 LYS A C 1
ATOM 1601 O O . LYS A 1 201 ? 4.805 7.407 -5.170 1.00 84.50 201 LYS A O 1
ATOM 1606 N N . ALA A 1 202 ? 5.365 8.454 -7.073 1.00 87.38 202 ALA A N 1
ATOM 1607 C CA . ALA A 1 202 ? 4.998 9.787 -6.610 1.00 87.38 202 ALA A CA 1
ATOM 1608 C C . ALA A 1 202 ? 3.476 9.934 -6.441 1.00 87.38 202 ALA A C 1
ATOM 1610 O O . ALA A 1 202 ? 3.028 10.510 -5.451 1.00 87.38 202 ALA A O 1
ATOM 1611 N N . GLU A 1 203 ? 2.684 9.376 -7.358 1.00 91.00 203 GLU A N 1
ATOM 1612 C CA . GLU A 1 203 ? 1.222 9.326 -7.264 1.00 91.00 203 GLU A CA 1
ATOM 1613 C C . GLU A 1 203 ? 0.757 8.473 -6.075 1.00 91.00 203 GLU A C 1
ATOM 1615 O O . GLU A 1 203 ? -0.074 8.920 -5.285 1.00 91.00 203 GLU A O 1
ATOM 1620 N N . GLU A 1 204 ? 1.350 7.293 -5.880 1.00 83.56 204 GLU A N 1
ATOM 1621 C CA . GLU A 1 204 ? 1.097 6.439 -4.714 1.00 83.56 204 GLU A CA 1
ATOM 1622 C C . GLU A 1 204 ? 1.418 7.180 -3.406 1.00 83.56 204 GLU A C 1
ATOM 1624 O O . GLU A 1 204 ? 0.605 7.190 -2.479 1.00 83.56 204 GLU A O 1
ATOM 1629 N N . LEU A 1 205 ? 2.561 7.872 -3.337 1.00 82.81 205 LEU A N 1
ATOM 1630 C CA . LEU A 1 205 ? 2.942 8.666 -2.168 1.00 82.81 205 LEU A CA 1
ATOM 1631 C C . LEU A 1 205 ? 1.962 9.820 -1.915 1.00 82.81 205 LEU A C 1
ATOM 1633 O O . LEU A 1 205 ? 1.595 10.071 -0.766 1.00 82.81 205 LEU A O 1
ATOM 1637 N N . LYS A 1 206 ? 1.511 10.500 -2.974 1.00 92.38 206 LYS A N 1
ATOM 1638 C CA . LYS A 1 206 ? 0.504 11.561 -2.885 1.00 92.38 206 LYS A CA 1
ATOM 1639 C C . LYS A 1 206 ? -0.831 11.014 -2.373 1.00 92.38 206 LYS A C 1
ATOM 1641 O O . LYS A 1 206 ? -1.408 11.597 -1.460 1.00 92.38 206 LYS A O 1
ATOM 1646 N N . SER A 1 207 ? -1.280 9.866 -2.880 1.00 88.06 207 SER A N 1
ATOM 1647 C CA . SER A 1 207 ? -2.494 9.193 -2.402 1.00 88.06 207 SER A CA 1
ATOM 1648 C C . SER A 1 207 ? -2.397 8.831 -0.915 1.00 88.06 207 SER A C 1
ATOM 1650 O O . SER A 1 207 ? -3.363 9.021 -0.176 1.00 88.06 207 SER A O 1
ATOM 1652 N N . ILE A 1 208 ? -1.235 8.351 -0.455 1.00 83.00 208 ILE A N 1
ATOM 1653 C CA . ILE A 1 208 ? -0.987 8.056 0.966 1.00 83.00 208 ILE A CA 1
ATOM 1654 C C . ILE A 1 208 ? -1.067 9.337 1.811 1.00 83.00 208 ILE A C 1
ATOM 1656 O O . ILE A 1 208 ? -1.701 9.334 2.864 1.00 83.00 208 ILE A O 1
ATOM 1660 N N . GLN A 1 209 ? -0.474 10.444 1.353 1.00 87.44 209 GLN A N 1
ATOM 1661 C CA . GLN A 1 209 ? -0.536 11.734 2.055 1.00 87.44 209 GLN A CA 1
ATOM 1662 C C . GLN A 1 209 ? -1.964 12.296 2.130 1.00 87.44 209 GLN A C 1
ATOM 1664 O O . GLN A 1 209 ? -2.383 12.800 3.171 1.00 87.44 209 GLN A O 1
ATOM 1669 N N . GLU A 1 210 ? -2.737 12.192 1.047 1.00 93.50 210 GLU A N 1
ATOM 1670 C CA . GLU A 1 210 ? -4.145 12.604 1.022 1.00 93.50 210 GLU A CA 1
ATOM 1671 C C . GLU A 1 210 ? -5.021 11.728 1.925 1.00 93.50 210 GLU A C 1
ATOM 1673 O O . GLU A 1 210 ? -6.002 12.192 2.512 1.00 93.50 210 GLU A O 1
ATOM 1678 N N . GLU A 1 211 ? -4.711 10.438 2.026 1.00 93.00 211 GLU A N 1
ATOM 1679 C CA . GLU A 1 211 ? -5.380 9.541 2.958 1.00 93.00 211 GLU A CA 1
ATOM 1680 C C . GLU A 1 211 ? -5.057 9.877 4.417 1.00 93.00 211 GLU A C 1
ATOM 1682 O O . GLU A 1 211 ? -5.983 9.966 5.225 1.00 93.00 211 GLU A O 1
ATOM 1687 N N . ASP A 1 212 ? -3.786 10.119 4.740 1.00 91.25 212 ASP A N 1
ATOM 1688 C CA . ASP A 1 212 ? -3.356 10.544 6.075 1.00 91.25 212 ASP A CA 1
ATOM 1689 C C . ASP A 1 212 ? -4.055 11.848 6.488 1.00 91.25 212 ASP A C 1
ATOM 1691 O O . ASP A 1 212 ? -4.669 11.918 7.553 1.00 91.25 212 ASP A O 1
ATOM 1695 N N . GLY A 1 213 ? -4.103 12.842 5.594 1.00 93.69 213 GLY A N 1
ATOM 1696 C CA . GLY A 1 213 ? -4.839 14.089 5.825 1.00 93.69 213 GLY A CA 1
ATOM 1697 C C . GLY A 1 213 ? -6.329 13.863 6.110 1.00 93.69 213 GLY A C 1
ATOM 1698 O O . GLY A 1 213 ? -6.857 14.366 7.104 1.00 93.69 213 GLY A O 1
ATOM 1699 N N . ARG A 1 214 ? -7.006 13.039 5.294 1.00 95.81 214 ARG A N 1
ATOM 1700 C CA . ARG A 1 214 ? -8.421 12.676 5.508 1.00 95.81 214 ARG A CA 1
ATOM 1701 C C . ARG A 1 214 ? -8.640 11.937 6.827 1.00 95.81 214 ARG A C 1
ATOM 1703 O O . ARG A 1 214 ? -9.653 12.160 7.492 1.00 95.81 214 ARG A O 1
ATOM 1710 N N . PHE A 1 215 ? -7.716 11.057 7.207 1.00 96.44 215 PHE A N 1
ATOM 1711 C CA . PHE A 1 215 ? -7.776 10.334 8.471 1.00 96.44 215 PHE A CA 1
ATOM 1712 C C . PHE A 1 215 ? -7.633 11.283 9.664 1.00 96.44 215 PHE A C 1
ATOM 1714 O O . PHE A 1 215 ? -8.468 11.250 10.571 1.00 96.44 215 PHE A O 1
ATOM 1721 N N . MET A 1 216 ? -6.632 12.166 9.636 1.00 95.38 216 MET A N 1
ATOM 1722 C CA . MET A 1 216 ? -6.398 13.176 10.670 1.00 95.38 216 MET A CA 1
ATOM 1723 C C . MET A 1 216 ? -7.621 14.083 10.847 1.00 95.38 216 MET A C 1
ATOM 1725 O O . MET A 1 216 ? -8.075 14.281 11.975 1.00 95.38 216 MET A O 1
ATOM 1729 N N . ASP A 1 217 ? -8.208 14.573 9.750 1.00 97.25 217 ASP A N 1
ATOM 1730 C CA . ASP A 1 217 ? -9.429 15.388 9.779 1.00 97.25 217 ASP A CA 1
ATOM 1731 C C . ASP A 1 217 ? -10.625 14.628 10.363 1.00 97.25 217 ASP A C 1
ATOM 1733 O O . ASP A 1 217 ? -11.362 15.169 11.191 1.00 97.25 217 ASP A O 1
ATOM 1737 N N . ALA A 1 218 ? -10.810 13.357 9.995 1.00 96.62 218 ALA A N 1
ATOM 1738 C CA . ALA A 1 218 ? -11.889 12.535 10.536 1.00 96.62 218 ALA A CA 1
ATOM 1739 C C . ALA A 1 218 ? -11.746 12.326 12.053 1.00 96.62 218 ALA A C 1
ATOM 1741 O O . ALA A 1 218 ? -12.728 12.450 12.791 1.00 96.62 218 ALA A O 1
ATOM 1742 N N . GLN A 1 219 ? -10.530 12.057 12.539 1.00 97.25 219 GLN A N 1
ATOM 1743 C CA . GLN A 1 219 ? -10.259 11.916 13.973 1.00 97.25 219 GLN A CA 1
ATOM 1744 C C . GLN A 1 219 ? -10.404 13.249 14.718 1.00 97.25 219 GLN A C 1
ATOM 1746 O O . GLN A 1 219 ? -10.956 13.281 15.822 1.00 97.25 219 GLN A O 1
ATOM 1751 N N . ALA A 1 220 ? -9.978 14.356 14.106 1.00 97.88 220 ALA A N 1
ATOM 1752 C CA . ALA A 1 220 ? -10.123 15.700 14.659 1.00 97.88 220 ALA A CA 1
ATOM 1753 C C . ALA A 1 220 ? -11.598 16.058 14.837 1.00 97.88 220 ALA A C 1
ATOM 1755 O O . ALA A 1 220 ? -12.033 16.454 15.925 1.00 97.88 220 ALA A O 1
ATOM 1756 N N . GLN A 1 221 ? -12.394 15.801 13.800 1.00 97.88 221 GLN A N 1
ATOM 1757 C CA . GLN A 1 221 ? -13.829 16.012 13.826 1.00 97.88 221 GLN A CA 1
ATOM 1758 C C . GLN A 1 221 ? -14.518 15.088 14.836 1.00 97.88 221 GLN A C 1
ATOM 1760 O O . GLN A 1 221 ? -15.424 15.525 15.545 1.00 97.88 221 GLN A O 1
ATOM 1765 N N . ALA A 1 222 ? -14.097 13.827 14.956 1.00 95.88 222 ALA A N 1
ATOM 1766 C CA . ALA A 1 222 ? -14.680 12.885 15.906 1.00 95.88 222 ALA A CA 1
ATOM 1767 C C . ALA A 1 222 ? -14.430 13.305 17.366 1.00 95.88 222 ALA A C 1
ATOM 1769 O O . ALA A 1 222 ? -15.391 13.394 18.142 1.00 95.88 222 ALA A O 1
ATOM 1770 N N . LEU A 1 223 ? -13.171 13.599 17.713 1.00 97.12 223 LEU A N 1
ATOM 1771 C CA . LEU A 1 223 ? -12.714 13.844 19.086 1.00 97.12 223 LEU A CA 1
ATOM 1772 C C . LEU A 1 223 ? -12.919 15.283 19.562 1.00 97.12 223 LEU A C 1
ATOM 1774 O O . LEU A 1 223 ? -13.238 15.492 20.731 1.00 97.12 223 LEU A O 1
ATOM 1778 N N . PHE A 1 224 ? -12.729 16.265 18.680 1.00 98.00 224 PHE A N 1
ATOM 1779 C CA . PHE A 1 224 ? -12.665 17.682 19.050 1.00 98.00 224 PHE A CA 1
ATOM 1780 C C . PHE A 1 224 ? -13.713 18.555 18.354 1.00 98.00 224 PHE A C 1
ATOM 1782 O O . PHE A 1 224 ? -13.821 19.732 18.688 1.00 98.00 224 PHE A O 1
ATOM 1789 N N . LYS A 1 225 ? -14.507 17.992 17.429 1.00 98.19 225 LYS A N 1
ATOM 1790 C CA . LYS A 1 225 ? -15.563 18.702 16.677 1.00 98.19 225 LYS A CA 1
ATOM 1791 C C . LYS A 1 225 ? -15.044 19.897 15.861 1.00 98.19 225 LYS A C 1
ATOM 1793 O O . LYS A 1 225 ? -15.762 20.878 15.686 1.00 98.19 225 LYS A O 1
ATOM 1798 N N . LYS A 1 226 ? -13.802 19.819 15.380 1.00 98.06 226 LYS A N 1
ATOM 1799 C CA . LYS A 1 226 ? -13.154 20.835 14.539 1.00 98.06 226 LYS A CA 1
ATOM 1800 C C . LYS A 1 226 ? -12.170 20.179 13.556 1.00 98.06 226 LYS A C 1
ATOM 1802 O O . LYS A 1 226 ? -11.735 19.060 13.836 1.00 98.06 226 LYS A O 1
ATOM 1807 N N . PRO A 1 227 ? -11.822 20.831 12.429 1.00 98.00 227 PRO A N 1
ATOM 1808 C CA . PRO A 1 227 ? -10.902 20.260 11.440 1.00 98.00 227 PRO A CA 1
ATOM 1809 C C . PRO A 1 227 ? -9.463 20.180 11.976 1.00 98.00 227 PRO A C 1
ATOM 1811 O O . PRO A 1 227 ? -9.094 20.923 12.890 1.00 98.00 227 PRO A O 1
ATOM 1814 N N . ALA A 1 228 ? -8.628 19.310 11.394 1.00 96.94 228 ALA A N 1
ATOM 1815 C CA . ALA A 1 228 ? -7.277 19.031 11.896 1.00 96.94 228 ALA A CA 1
ATOM 1816 C C . ALA A 1 228 ? -6.363 20.265 11.879 1.00 96.94 228 ALA A C 1
ATOM 1818 O O . ALA A 1 228 ? -5.506 20.425 12.748 1.00 96.94 228 ALA A O 1
ATOM 1819 N N . LYS A 1 229 ? -6.583 21.178 10.928 1.00 97.56 229 LYS A N 1
ATOM 1820 C CA . LYS A 1 229 ? -5.842 22.445 10.823 1.00 97.56 229 LYS A CA 1
ATOM 1821 C C . LYS A 1 229 ? -6.084 23.418 11.987 1.00 97.56 229 LYS A C 1
ATOM 1823 O O . LYS A 1 229 ? -5.242 24.276 12.225 1.00 97.56 229 LYS A O 1
ATOM 1828 N N . ASP A 1 230 ? -7.200 23.276 12.708 1.00 98.19 230 ASP A N 1
ATOM 1829 C CA . ASP A 1 230 ? -7.601 24.174 13.803 1.00 98.19 230 ASP A CA 1
ATOM 1830 C C . ASP A 1 230 ? -7.284 23.575 15.191 1.00 98.19 230 ASP A C 1
ATOM 1832 O O . ASP A 1 230 ? -7.767 24.053 16.227 1.00 98.19 230 ASP A O 1
ATOM 1836 N N . LEU A 1 231 ? -6.514 22.485 15.242 1.00 97.50 231 LEU A N 1
ATOM 1837 C CA . LEU A 1 231 ? -6.096 21.842 16.486 1.00 97.50 231 LEU A CA 1
ATOM 1838 C C . LEU A 1 231 ? -4.965 22.615 17.164 1.00 97.50 231 LEU A C 1
ATOM 1840 O O . LEU A 1 231 ? -4.052 23.115 16.510 1.00 97.50 231 LEU A O 1
ATOM 1844 N N . ASP A 1 232 ? -5.006 22.675 18.495 1.00 98.12 232 ASP A N 1
ATOM 1845 C CA . ASP A 1 232 ? -3.838 23.094 19.271 1.00 98.12 232 ASP A CA 1
ATOM 1846 C C . ASP A 1 232 ? -2.786 21.968 19.330 1.00 98.12 232 ASP A C 1
ATOM 1848 O O . ASP A 1 232 ? -3.036 20.838 18.905 1.00 98.12 232 ASP A O 1
ATOM 1852 N N . ALA A 1 233 ? -1.597 22.267 19.860 1.00 97.81 233 ALA A N 1
ATOM 1853 C CA . ALA A 1 233 ? -0.494 21.306 19.919 1.00 97.81 233 ALA A CA 1
ATOM 1854 C C . ALA A 1 233 ? -0.855 20.017 20.684 1.00 97.81 233 ALA A C 1
ATOM 1856 O O . ALA A 1 233 ? -0.526 18.926 20.235 1.00 97.81 233 ALA A O 1
ATOM 1857 N N . VAL A 1 234 ? -1.594 20.121 21.794 1.00 97.88 234 VAL A N 1
ATOM 1858 C CA . VAL A 1 234 ? -1.962 18.959 22.623 1.00 97.88 234 VAL A CA 1
ATOM 1859 C C . VAL A 1 234 ? -2.960 18.066 21.890 1.00 97.88 234 VAL A C 1
ATOM 1861 O O . VAL A 1 234 ? -2.896 16.836 21.952 1.00 97.88 234 VAL A O 1
ATOM 1864 N N . GLN A 1 235 ? -3.908 18.681 21.190 1.00 98.00 235 GLN A N 1
ATOM 1865 C CA . GLN A 1 235 ? -4.882 17.965 20.380 1.00 98.00 235 GLN A CA 1
ATOM 1866 C C . GLN A 1 235 ? -4.222 17.299 19.177 1.00 98.00 235 GLN A C 1
ATOM 1868 O O . GLN A 1 235 ? -4.536 16.144 18.889 1.00 98.00 235 GLN A O 1
ATOM 1873 N N . LYS A 1 236 ? -3.290 17.995 18.520 1.00 97.62 236 LYS A N 1
ATOM 1874 C CA . LYS A 1 236 ? -2.519 17.464 17.398 1.00 97.62 236 LYS A CA 1
ATOM 1875 C C . LYS A 1 236 ? -1.696 16.245 17.818 1.00 97.62 236 LYS A C 1
ATOM 1877 O O . LYS A 1 236 ? -1.862 15.190 17.213 1.00 97.62 236 LYS A O 1
ATOM 1882 N N . ASP A 1 237 ? -0.953 16.337 18.922 1.00 97.06 237 ASP A N 1
ATOM 1883 C CA . ASP A 1 237 ? -0.183 15.218 19.486 1.00 97.06 237 ASP A CA 1
ATOM 1884 C C . ASP A 1 237 ? -1.066 13.990 19.760 1.00 97.06 237 ASP A C 1
ATOM 1886 O O . ASP A 1 237 ? -0.662 12.846 19.543 1.00 97.06 237 ASP A O 1
ATOM 1890 N N . LYS A 1 238 ? -2.308 14.201 20.219 1.00 97.75 238 LYS A N 1
ATOM 1891 C CA . LYS A 1 238 ? -3.247 13.100 20.467 1.00 97.75 238 LYS A CA 1
ATOM 1892 C C . LYS A 1 238 ? -3.651 12.379 19.179 1.00 97.75 238 LYS A C 1
ATOM 1894 O O . LYS A 1 238 ? -3.776 11.154 19.201 1.00 97.75 238 LYS A O 1
ATOM 1899 N N . ILE A 1 239 ? -3.866 13.100 18.080 1.00 97.50 239 ILE A N 1
ATOM 1900 C CA . ILE A 1 239 ? -4.218 12.481 16.792 1.00 97.50 239 ILE A CA 1
ATOM 1901 C C . ILE A 1 239 ? -2.994 11.847 16.138 1.00 97.50 239 ILE A C 1
ATOM 1903 O O . ILE A 1 239 ? -3.088 10.726 15.639 1.00 97.50 239 ILE A O 1
ATOM 1907 N N . GLU A 1 240 ? -1.833 12.498 16.200 1.00 94.81 240 GLU A N 1
ATOM 1908 C CA . GLU A 1 240 ? -0.572 11.915 15.734 1.00 94.81 240 GLU A CA 1
ATOM 1909 C C . GLU A 1 240 ? -0.280 10.599 16.464 1.00 94.81 240 GLU A C 1
ATOM 1911 O O . GLU A 1 240 ? 0.084 9.605 15.835 1.00 94.81 240 GLU A O 1
ATOM 1916 N N . LYS A 1 241 ? -0.555 10.537 17.774 1.00 96.69 241 LYS A N 1
ATOM 1917 C CA . LYS A 1 241 ? -0.472 9.293 18.542 1.00 96.69 241 LYS A CA 1
ATOM 1918 C C . LYS A 1 241 ? -1.442 8.223 18.037 1.00 96.69 241 LYS A C 1
ATOM 1920 O O . LYS A 1 241 ? -1.020 7.091 17.843 1.00 96.69 241 LYS A O 1
ATOM 1925 N N . ILE A 1 242 ? -2.711 8.560 17.787 1.00 96.19 242 ILE A N 1
ATOM 1926 C CA . ILE A 1 242 ? -3.697 7.609 17.235 1.00 96.19 242 ILE A CA 1
ATOM 1927 C C . ILE A 1 242 ? -3.236 7.061 15.878 1.00 96.19 242 ILE A C 1
ATOM 1929 O O . ILE A 1 242 ? -3.340 5.861 15.624 1.00 96.19 242 ILE A O 1
ATOM 1933 N N . THR A 1 243 ? -2.707 7.930 15.023 1.00 94.69 243 THR A N 1
ATOM 1934 C CA . THR A 1 243 ? -2.181 7.578 13.699 1.00 94.69 243 THR A CA 1
ATOM 1935 C C . THR A 1 243 ? -0.981 6.643 13.827 1.00 94.69 243 THR A C 1
ATOM 1937 O O . THR A 1 243 ? -0.965 5.575 13.218 1.00 94.69 243 THR A O 1
ATOM 1940 N N . SER A 1 244 ? -0.022 6.987 14.689 1.00 94.44 244 SER A N 1
ATOM 1941 C CA . SER A 1 244 ? 1.160 6.169 14.977 1.00 94.44 244 SER A CA 1
ATOM 1942 C C . SER A 1 244 ? 0.793 4.796 15.551 1.00 94.44 244 SER A C 1
ATOM 1944 O O . SER A 1 244 ? 1.275 3.776 15.057 1.00 94.44 244 SER A O 1
ATOM 1946 N N . ASP A 1 245 ? -0.122 4.747 16.524 1.00 95.44 245 ASP A N 1
ATOM 1947 C CA . ASP A 1 245 ? -0.620 3.502 17.119 1.00 95.44 245 ASP A CA 1
ATOM 1948 C C . ASP A 1 245 ? -1.307 2.623 16.056 1.00 95.44 245 ASP A C 1
ATOM 1950 O O . ASP A 1 245 ? -1.088 1.410 16.010 1.00 95.44 245 ASP A O 1
ATOM 1954 N N . THR A 1 246 ? -2.070 3.236 15.142 1.00 94.56 246 THR A N 1
ATOM 1955 C CA . THR A 1 246 ? -2.733 2.529 14.034 1.00 94.56 246 THR A CA 1
ATOM 1956 C C . THR A 1 246 ? -1.720 1.961 13.041 1.00 94.56 246 THR A C 1
ATOM 1958 O O . THR A 1 246 ? -1.810 0.787 12.686 1.00 94.56 246 THR A O 1
ATOM 1961 N N . LEU A 1 247 ? -0.716 2.741 12.632 1.00 91.69 247 LEU A N 1
ATOM 1962 C CA . LEU A 1 247 ? 0.354 2.277 11.741 1.00 91.69 247 LEU A CA 1
ATOM 1963 C C . LEU A 1 247 ? 1.186 1.158 12.383 1.00 91.69 247 LEU A C 1
ATOM 1965 O O . LEU A 1 247 ? 1.522 0.169 11.725 1.00 91.69 247 LEU A O 1
ATOM 1969 N N . ALA A 1 248 ? 1.486 1.271 13.678 1.00 92.88 248 ALA A N 1
ATOM 1970 C CA . ALA A 1 248 ? 2.171 0.228 14.431 1.00 92.88 248 ALA A CA 1
ATOM 1971 C C . ALA A 1 248 ? 1.341 -1.064 14.478 1.00 92.88 248 ALA A C 1
ATOM 1973 O O . ALA A 1 248 ? 1.879 -2.150 14.240 1.00 92.88 248 ALA A O 1
ATOM 1974 N N . TRP A 1 249 ? 0.030 -0.954 14.709 1.00 93.94 249 TRP A N 1
ATOM 1975 C CA . TRP A 1 249 ? -0.893 -2.087 14.663 1.00 93.94 249 TRP A CA 1
ATOM 1976 C C . TRP A 1 249 ? -0.977 -2.704 13.257 1.00 93.94 249 TRP A C 1
ATOM 1978 O O . TRP A 1 249 ? -0.888 -3.927 13.128 1.00 93.94 249 TRP A O 1
ATOM 1988 N N . MET A 1 250 ? -1.053 -1.899 12.190 1.00 93.19 250 MET A N 1
ATOM 1989 C CA . MET A 1 250 ? -1.040 -2.389 10.802 1.00 93.19 250 MET A CA 1
ATOM 1990 C C . MET A 1 250 ? 0.235 -3.173 10.501 1.00 93.19 250 MET A C 1
ATOM 1992 O O . MET A 1 250 ? 0.172 -4.275 9.951 1.00 93.19 250 MET A O 1
ATOM 1996 N N . LYS A 1 251 ? 1.392 -2.643 10.912 1.00 90.69 251 LYS A N 1
ATOM 1997 C CA . LYS A 1 251 ? 2.687 -3.306 10.745 1.00 90.69 251 LYS A CA 1
ATOM 1998 C C . LYS A 1 251 ? 2.734 -4.638 11.494 1.00 90.69 251 LYS A C 1
ATOM 2000 O O . LYS A 1 251 ? 3.120 -5.649 10.907 1.00 90.69 251 LYS A O 1
ATOM 2005 N N . ALA A 1 252 ? 2.299 -4.655 12.755 1.00 90.81 252 ALA A N 1
ATOM 2006 C CA . ALA A 1 252 ? 2.277 -5.857 13.590 1.00 90.81 252 ALA A CA 1
ATOM 2007 C C . ALA A 1 252 ? 1.352 -6.957 13.038 1.00 90.81 252 ALA A C 1
ATOM 2009 O O . ALA A 1 252 ? 1.638 -8.137 13.220 1.00 90.81 252 ALA A O 1
ATOM 2010 N N . ASN A 1 253 ? 0.284 -6.578 12.330 1.00 90.38 253 ASN A N 1
ATOM 2011 C CA . ASN A 1 253 ? -0.716 -7.504 11.793 1.00 90.38 253 ASN A CA 1
ATOM 2012 C C . ASN A 1 253 ? -0.571 -7.783 10.287 1.00 90.38 253 ASN A C 1
ATOM 2014 O O . ASN A 1 253 ? -1.450 -8.404 9.699 1.00 90.38 253 ASN A O 1
ATOM 2018 N N . ASN A 1 254 ? 0.518 -7.340 9.648 1.00 89.12 254 ASN A N 1
ATOM 2019 C CA . ASN A 1 254 ? 0.735 -7.468 8.200 1.00 89.12 254 ASN A CA 1
ATOM 2020 C C . ASN A 1 254 ? -0.362 -6.830 7.322 1.00 89.12 254 ASN A C 1
ATOM 2022 O O . ASN A 1 254 ? -0.724 -7.361 6.276 1.00 89.12 254 ASN A O 1
ATOM 2026 N N . ARG A 1 255 ? -0.902 -5.686 7.746 1.00 90.81 255 ARG A N 1
ATOM 2027 C CA . ARG A 1 255 ? -2.019 -4.986 7.090 1.00 90.81 255 ARG A CA 1
ATOM 2028 C C . ARG A 1 255 ? -1.601 -3.668 6.435 1.00 90.81 255 ARG A C 1
ATOM 2030 O O . ARG A 1 255 ? -2.403 -2.749 6.350 1.00 90.81 255 ARG A O 1
ATOM 2037 N N . MET A 1 256 ? -0.361 -3.558 5.954 1.00 85.88 256 MET A N 1
ATOM 2038 C CA . MET A 1 256 ? 0.163 -2.308 5.371 1.00 85.88 256 MET A CA 1
ATOM 2039 C C . MET A 1 256 ? -0.558 -1.856 4.087 1.00 85.88 256 MET A C 1
ATOM 2041 O O . MET A 1 256 ? -0.443 -0.694 3.728 1.00 85.88 256 MET A O 1
ATOM 2045 N N . GLY A 1 257 ? -1.306 -2.741 3.416 1.00 85.19 257 GLY A N 1
ATOM 2046 C CA . GLY A 1 257 ? -2.130 -2.391 2.249 1.00 85.19 257 GLY A CA 1
ATOM 2047 C C . GLY A 1 257 ? -3.549 -1.911 2.578 1.00 85.19 257 GLY A C 1
ATOM 2048 O O . GLY A 1 257 ? -4.320 -1.632 1.665 1.00 85.19 257 GLY A O 1
ATOM 2049 N N . TYR A 1 258 ? -3.933 -1.863 3.858 1.00 87.44 258 TYR A N 1
ATOM 2050 C CA . TYR A 1 258 ? -5.257 -1.390 4.262 1.00 87.44 258 TYR A CA 1
ATOM 2051 C C . TYR A 1 258 ? -5.289 0.131 4.336 1.00 87.44 258 TYR A C 1
ATOM 2053 O O . TYR A 1 258 ? -4.301 0.763 4.704 1.00 87.44 258 TYR A O 1
ATOM 2061 N N . LYS A 1 259 ? -6.472 0.697 4.092 1.00 92.69 259 LYS A N 1
ATOM 2062 C CA . LYS A 1 259 ? -6.728 2.101 4.389 1.00 92.69 259 LYS A CA 1
ATOM 2063 C C . LYS A 1 259 ? -6.595 2.366 5.889 1.00 92.69 259 LYS A C 1
ATOM 2065 O O . LYS A 1 259 ? -7.115 1.594 6.700 1.00 92.69 259 LYS A O 1
ATOM 2070 N N . LEU A 1 260 ? -5.962 3.471 6.269 1.00 92.06 260 LEU A N 1
ATOM 2071 C CA . LEU A 1 260 ? -5.691 3.855 7.655 1.00 92.06 260 LEU A CA 1
ATOM 2072 C C . LEU A 1 260 ? -6.986 3.983 8.472 1.00 92.06 260 LEU A C 1
ATOM 2074 O O . LEU A 1 260 ? -7.064 3.522 9.611 1.00 92.06 260 LEU A O 1
ATOM 2078 N N . ALA A 1 261 ? -8.044 4.525 7.862 1.00 91.56 261 ALA A N 1
ATOM 2079 C CA . ALA A 1 261 ? -9.361 4.633 8.488 1.00 91.56 261 ALA A CA 1
ATOM 2080 C C . ALA A 1 261 ? -9.991 3.266 8.807 1.00 91.56 261 ALA A C 1
ATOM 2082 O O . ALA A 1 261 ? -10.626 3.105 9.852 1.00 91.56 261 ALA A O 1
ATOM 2083 N N . ASP A 1 262 ? -9.813 2.279 7.930 1.00 90.94 262 ASP A N 1
ATOM 2084 C CA . ASP A 1 262 ? -10.348 0.933 8.135 1.00 90.94 262 ASP A CA 1
ATOM 2085 C C . ASP A 1 262 ? -9.491 0.152 9.130 1.00 90.94 262 ASP A C 1
ATOM 2087 O O . ASP A 1 262 ? -10.027 -0.503 10.024 1.00 90.94 262 ASP A O 1
ATOM 2091 N N . ALA A 1 263 ? -8.167 0.300 9.056 1.00 92.12 263 ALA A N 1
ATOM 2092 C CA . ALA A 1 263 ? -7.251 -0.242 10.048 1.00 92.12 263 ALA A CA 1
ATOM 2093 C C . ALA A 1 263 ? -7.562 0.278 11.458 1.00 92.12 263 ALA A C 1
ATOM 2095 O O . ALA A 1 263 ? -7.611 -0.511 12.396 1.00 92.12 263 ALA A O 1
ATOM 2096 N N . TYR A 1 264 ? -7.857 1.572 11.610 1.00 94.81 264 TYR A N 1
ATOM 2097 C CA . TYR A 1 264 ? -8.255 2.151 12.893 1.00 94.81 264 TYR A CA 1
ATOM 2098 C C . TYR A 1 264 ? -9.554 1.543 13.438 1.00 94.81 264 TYR A C 1
ATOM 2100 O O . TYR A 1 264 ? -9.635 1.219 14.624 1.00 94.81 264 TYR A O 1
ATOM 2108 N N . LYS A 1 265 ? -10.574 1.341 12.592 1.00 92.56 265 LYS A N 1
ATOM 2109 C CA . LYS A 1 265 ? -11.829 0.677 13.001 1.00 92.56 265 LYS A CA 1
ATOM 2110 C C . LYS A 1 265 ? -11.589 -0.757 13.470 1.00 92.56 265 LYS A C 1
ATOM 2112 O O . LYS A 1 265 ? -12.157 -1.175 14.472 1.00 92.56 265 LYS A O 1
ATOM 2117 N N . ILE A 1 266 ? -10.736 -1.502 12.769 1.00 90.19 266 ILE A N 1
ATOM 2118 C CA . ILE A 1 266 ? -10.409 -2.880 13.153 1.00 90.19 266 ILE A CA 1
ATOM 2119 C C . ILE A 1 266 ? -9.593 -2.882 14.449 1.00 90.19 266 ILE A C 1
ATOM 2121 O O . ILE A 1 266 ? -9.934 -3.606 15.375 1.00 90.19 266 ILE A O 1
ATOM 2125 N N . MET A 1 267 ? -8.583 -2.016 14.565 1.00 94.69 267 MET A N 1
ATOM 2126 C CA . MET A 1 267 ? -7.778 -1.871 15.780 1.00 94.69 267 MET A CA 1
ATOM 2127 C C . MET A 1 267 ? -8.641 -1.522 16.999 1.00 94.69 267 MET A C 1
ATOM 2129 O O . MET A 1 267 ? -8.462 -2.087 18.075 1.00 94.69 267 MET A O 1
ATOM 2133 N N . THR A 1 268 ? -9.577 -0.583 16.852 1.00 93.12 268 THR A N 1
ATOM 2134 C CA . THR A 1 268 ? -10.483 -0.191 17.941 1.00 93.12 268 THR A CA 1
ATOM 2135 C C . THR A 1 268 ? -11.447 -1.310 18.317 1.00 93.12 268 THR A C 1
ATOM 2137 O O . THR A 1 268 ? -11.694 -1.510 19.505 1.00 93.12 268 THR A O 1
ATOM 2140 N N . TYR A 1 269 ? -11.930 -2.079 17.341 1.00 91.06 269 TYR A N 1
ATOM 2141 C CA . TYR A 1 269 ? -12.744 -3.265 17.588 1.00 91.06 269 TYR A CA 1
ATOM 2142 C C . TYR A 1 269 ? -11.960 -4.362 18.319 1.00 91.06 269 TYR A C 1
ATOM 2144 O O . TYR A 1 269 ? -12.415 -4.857 19.346 1.00 91.06 269 TYR A O 1
ATOM 2152 N N . ASP A 1 270 ? -10.747 -4.676 17.863 1.00 88.94 270 ASP A N 1
ATOM 2153 C CA . ASP A 1 270 ? -9.853 -5.641 18.511 1.00 88.94 270 ASP A CA 1
ATOM 2154 C C . ASP A 1 270 ? -9.540 -5.236 19.952 1.00 88.94 270 ASP A C 1
ATOM 2156 O O . ASP A 1 270 ? -9.538 -6.075 20.855 1.00 88.94 270 ASP A O 1
ATOM 2160 N N . LYS A 1 271 ? -9.316 -3.938 20.188 1.00 91.31 271 LYS A N 1
ATOM 2161 C CA . LYS A 1 271 ? -9.115 -3.406 21.534 1.00 91.31 271 LYS A CA 1
ATOM 2162 C C . LYS A 1 271 ? -10.362 -3.582 22.398 1.00 91.31 271 LYS A C 1
ATOM 2164 O O . LYS A 1 271 ? -10.241 -4.072 23.513 1.00 91.31 271 LYS A O 1
ATOM 2169 N N . ALA A 1 272 ? -11.545 -3.255 21.879 1.00 89.25 272 ALA A N 1
ATOM 2170 C CA . ALA A 1 272 ? -12.800 -3.451 22.602 1.00 89.25 272 ALA A CA 1
ATOM 2171 C C . ALA A 1 272 ? -13.040 -4.931 22.946 1.00 89.25 272 ALA A C 1
ATOM 2173 O O . ALA A 1 272 ? -13.456 -5.241 24.060 1.00 89.25 272 ALA A O 1
ATOM 2174 N N . LEU A 1 273 ? -12.715 -5.854 22.034 1.00 84.31 273 LEU A N 1
ATOM 2175 C CA . LEU A 1 273 ? -12.770 -7.292 22.303 1.00 84.31 273 LEU A CA 1
ATOM 2176 C C . LEU A 1 273 ? -11.750 -7.727 23.356 1.00 84.31 273 LEU A C 1
ATOM 2178 O O . LEU A 1 273 ? -12.063 -8.557 24.205 1.00 84.31 273 LEU A O 1
ATOM 2182 N N . SER A 1 274 ? -10.536 -7.181 23.318 1.00 87.38 274 SER A N 1
ATOM 2183 C CA . SER A 1 274 ? -9.516 -7.463 24.328 1.00 87.38 274 SER A CA 1
ATOM 2184 C C . SER A 1 274 ? -9.931 -6.955 25.710 1.00 87.38 274 SER A C 1
ATOM 2186 O O . SER A 1 274 ? -9.740 -7.662 26.697 1.00 87.38 274 SER A O 1
ATOM 2188 N N . ASP A 1 275 ? -10.515 -5.759 25.783 1.00 87.56 275 ASP A N 1
ATOM 2189 C CA . ASP A 1 275 ? -10.999 -5.162 27.029 1.00 87.56 275 ASP A CA 1
ATOM 2190 C C . ASP A 1 275 ? -12.201 -5.953 27.582 1.00 87.56 275 ASP A C 1
ATOM 2192 O O . ASP A 1 275 ? -12.252 -6.235 28.778 1.00 87.56 275 ASP A O 1
ATOM 2196 N N . ALA A 1 276 ? -13.119 -6.396 26.713 1.00 84.75 276 ALA A N 1
ATOM 2197 C CA . ALA A 1 276 ? -14.241 -7.263 27.080 1.00 84.75 276 ALA A CA 1
ATOM 2198 C C . ALA A 1 276 ? -13.780 -8.647 27.576 1.00 84.75 276 ALA A C 1
ATOM 2200 O O . ALA A 1 276 ? -14.297 -9.164 28.565 1.00 84.75 276 ALA A O 1
ATOM 2201 N N . ALA A 1 277 ? -12.770 -9.246 26.938 1.00 82.06 277 ALA A N 1
ATOM 2202 C CA . ALA A 1 277 ? -12.166 -10.486 27.431 1.00 82.06 277 ALA A CA 1
ATOM 2203 C C . ALA A 1 277 ? -11.553 -10.283 28.826 1.00 82.06 277 ALA A C 1
ATOM 2205 O O . ALA A 1 277 ? -11.741 -11.099 29.725 1.00 82.06 277 ALA A O 1
ATOM 2206 N N . ALA A 1 278 ? -10.848 -9.165 29.027 1.00 87.88 278 ALA A N 1
ATOM 2207 C CA . ALA A 1 278 ? -10.230 -8.835 30.307 1.00 87.88 278 ALA A CA 1
ATOM 2208 C C . ALA A 1 278 ? -11.258 -8.582 31.425 1.00 87.88 278 ALA A C 1
ATOM 2210 O O . ALA A 1 278 ? -10.947 -8.815 32.592 1.00 87.88 278 ALA A O 1
ATOM 2211 N N . SER A 1 279 ? -12.478 -8.150 31.088 1.00 89.81 279 SER A N 1
ATOM 2212 C CA . SER A 1 279 ? -13.582 -7.991 32.041 1.00 89.81 279 SER A CA 1
ATOM 2213 C C . SER A 1 279 ? -14.404 -9.267 32.275 1.00 89.81 279 SER A C 1
ATOM 2215 O O . SER A 1 279 ? -15.385 -9.221 33.013 1.00 89.81 279 SER A O 1
ATOM 2217 N N . GLY A 1 280 ? -14.009 -10.408 31.694 1.00 88.44 280 GLY A N 1
ATOM 2218 C CA . GLY A 1 280 ? -14.689 -11.696 31.869 1.00 88.44 280 GLY A CA 1
ATOM 2219 C C . GLY A 1 280 ? -15.841 -11.950 30.892 1.00 88.44 280 GLY A C 1
ATOM 2220 O O . GLY A 1 280 ? -16.572 -12.925 31.051 1.00 88.44 280 GLY A O 1
ATOM 2221 N N . ALA A 1 281 ? -16.004 -11.125 29.855 1.00 86.75 281 ALA A N 1
ATOM 2222 C CA . ALA A 1 281 ? -17.034 -11.295 28.831 1.00 86.75 281 ALA A CA 1
ATOM 2223 C C . ALA A 1 281 ? -16.588 -12.224 27.679 1.00 86.75 281 ALA A C 1
ATOM 2225 O O . ALA A 1 281 ? -16.775 -11.918 26.499 1.00 86.75 281 ALA A O 1
ATOM 2226 N N . ASP A 1 282 ? -16.010 -13.386 28.006 1.00 81.06 282 ASP A N 1
ATOM 2227 C CA . ASP A 1 282 ? -15.474 -14.345 27.023 1.00 81.06 282 ASP A CA 1
ATOM 2228 C C . ASP A 1 282 ? -16.537 -14.830 26.014 1.00 81.06 282 ASP A C 1
ATOM 2230 O O . ASP A 1 282 ? -16.223 -15.097 24.850 1.00 81.06 282 ASP A O 1
ATOM 2234 N N . GLY A 1 283 ? -17.811 -14.884 26.423 1.00 73.19 283 GLY A N 1
ATOM 2235 C CA . GLY A 1 283 ? -18.937 -15.227 25.546 1.00 73.19 283 GLY A CA 1
ATOM 2236 C C . GLY A 1 283 ? -19.123 -14.243 24.385 1.00 73.19 283 GLY A C 1
ATOM 2237 O O . GLY A 1 283 ? -19.245 -14.665 23.235 1.00 73.19 283 GLY A O 1
ATOM 2238 N N . LEU A 1 284 ? -19.048 -12.934 24.658 1.00 69.56 284 LEU A N 1
ATOM 2239 C CA . LEU A 1 284 ? -19.150 -11.883 23.634 1.00 69.56 284 LEU A CA 1
ATOM 2240 C C . LEU A 1 284 ? -17.948 -11.904 22.681 1.00 69.56 284 LEU A C 1
ATOM 2242 O O . LEU A 1 284 ? -18.089 -11.685 21.479 1.00 69.56 284 LEU A O 1
ATOM 2246 N N . VAL A 1 285 ? -16.764 -12.224 23.204 1.00 74.62 285 VAL A N 1
ATOM 2247 C CA . VAL A 1 285 ? -15.521 -12.303 22.424 1.00 74.62 285 VAL A CA 1
ATOM 2248 C C . VAL A 1 285 ? -15.547 -13.481 21.454 1.00 74.62 285 VAL A C 1
ATOM 2250 O O . VAL A 1 285 ? -15.155 -13.336 20.294 1.00 74.62 285 VAL A O 1
ATOM 2253 N N . ASN A 1 286 ? -16.017 -14.645 21.905 1.00 74.50 286 ASN A N 1
ATOM 2254 C CA . ASN A 1 286 ? -16.154 -15.826 21.055 1.00 74.50 286 ASN A CA 1
ATOM 2255 C C . ASN A 1 286 ? -17.227 -15.621 19.980 1.00 74.50 286 ASN A C 1
ATOM 2257 O O . ASN A 1 286 ? -17.017 -15.996 18.825 1.00 74.50 286 ASN A O 1
ATOM 2261 N N . LEU A 1 287 ? -18.327 -14.947 20.322 1.00 68.25 287 LEU A N 1
ATOM 2262 C CA . LEU A 1 287 ? -19.386 -14.609 19.376 1.00 68.25 287 LEU A CA 1
ATOM 2263 C C . LEU A 1 287 ? -18.890 -13.656 18.279 1.00 68.25 287 LEU A C 1
ATOM 2265 O O . LEU A 1 287 ? -19.037 -13.957 17.094 1.00 68.25 287 LEU A O 1
ATOM 2269 N N . ALA A 1 288 ? -18.223 -12.565 18.658 1.00 74.25 288 ALA A N 1
ATOM 2270 C CA . ALA A 1 288 ? -17.619 -11.608 17.733 1.00 74.25 288 ALA A CA 1
ATOM 2271 C C . ALA A 1 288 ? -16.621 -12.257 16.758 1.00 74.25 288 ALA A C 1
ATOM 2273 O O . ALA A 1 288 ? -16.604 -11.941 15.568 1.00 74.25 288 ALA A O 1
ATOM 2274 N N . LYS A 1 289 ? -15.809 -13.200 17.251 1.00 76.81 289 LYS A N 1
ATOM 2275 C CA . LYS A 1 289 ? -14.823 -13.934 16.440 1.00 76.81 289 LYS A CA 1
ATOM 2276 C C . LYS A 1 289 ? -15.445 -14.971 15.514 1.00 76.81 289 LYS A C 1
ATOM 2278 O O . LYS A 1 289 ? -14.874 -15.250 14.466 1.00 76.81 289 LYS A O 1
ATOM 2283 N N . SER A 1 290 ? -16.597 -15.533 15.878 1.00 77.25 290 SER A N 1
ATOM 2284 C CA . SER A 1 290 ? -17.238 -16.604 15.108 1.00 77.25 290 SER A CA 1
ATOM 2285 C C . SER A 1 290 ? -17.772 -16.159 13.742 1.00 77.25 290 SER A C 1
ATOM 2287 O O . SER A 1 290 ? -18.207 -17.006 12.966 1.00 77.25 290 SER A O 1
ATOM 2289 N N . GLY A 1 291 ? -17.791 -14.851 13.438 1.00 55.97 291 GLY A N 1
ATOM 2290 C CA . GLY A 1 291 ? -18.209 -14.307 12.138 1.00 55.97 291 GLY A CA 1
ATOM 2291 C C . GLY A 1 291 ? -19.655 -14.632 11.740 1.00 55.97 291 GLY A C 1
ATOM 2292 O O . GLY A 1 291 ? -20.109 -14.231 10.669 1.00 55.97 291 GLY A O 1
ATOM 2293 N N . THR A 1 292 ? -20.397 -15.334 12.599 1.00 45.91 292 THR A N 1
ATOM 2294 C CA . THR A 1 292 ? -21.734 -15.834 12.319 1.00 45.91 292 THR A CA 1
ATOM 2295 C C . THR A 1 292 ? -22.710 -14.689 12.534 1.00 45.91 292 THR A C 1
ATOM 2297 O O . THR A 1 292 ? -23.388 -14.597 13.554 1.00 45.91 292 THR A O 1
ATOM 2300 N N . ARG A 1 293 ? -22.797 -13.783 11.556 1.00 45.56 293 ARG A N 1
ATOM 2301 C CA . ARG A 1 293 ? -23.992 -12.953 11.413 1.00 45.56 293 ARG A CA 1
ATOM 2302 C C . ARG A 1 293 ? -25.125 -13.912 11.064 1.00 45.56 293 ARG A C 1
ATOM 2304 O O . ARG A 1 293 ? -25.285 -14.263 9.897 1.00 45.56 293 ARG A O 1
ATOM 2311 N N . ARG A 1 294 ? -25.893 -14.378 12.056 1.00 44.16 294 ARG A N 1
ATOM 2312 C CA . ARG A 1 294 ? -27.176 -15.019 11.755 1.00 44.16 294 ARG A CA 1
ATOM 2313 C C . ARG A 1 294 ? -27.994 -13.972 11.011 1.00 44.16 294 ARG A C 1
ATOM 2315 O O . ARG A 1 294 ? -28.364 -12.947 11.575 1.00 44.16 294 ARG A O 1
ATOM 2322 N N . SER A 1 295 ? -28.196 -14.208 9.719 1.00 38.56 295 SER A N 1
ATOM 2323 C CA . SER A 1 295 ? -29.182 -13.492 8.926 1.00 38.56 295 SER A CA 1
ATOM 2324 C C . SER A 1 295 ? -30.521 -13.740 9.603 1.00 38.56 295 SER A C 1
ATOM 2326 O O . SER A 1 295 ? -31.111 -14.812 9.463 1.00 38.56 295 SER A O 1
ATOM 2328 N N . VAL A 1 296 ? -30.964 -12.788 10.423 1.00 43.53 296 VAL A N 1
ATOM 2329 C CA . VAL A 1 296 ? -32.336 -12.778 10.906 1.00 43.53 296 VAL A CA 1
ATOM 2330 C C . VAL A 1 296 ? -33.157 -12.456 9.668 1.00 43.53 296 VAL A C 1
ATOM 2332 O O . VAL A 1 296 ? -33.281 -11.299 9.273 1.00 43.53 296 VAL A O 1
ATOM 2335 N N . SER A 1 297 ? -33.603 -13.508 8.982 1.00 38.06 297 SER A N 1
ATOM 2336 C CA . SER A 1 297 ? -34.530 -13.423 7.863 1.00 38.06 297 SER A CA 1
ATOM 2337 C C . SER A 1 297 ? -35.680 -12.522 8.297 1.00 38.06 297 SER A C 1
ATOM 2339 O O . SER A 1 297 ? -36.503 -12.924 9.121 1.00 38.06 297 SER A O 1
ATOM 2341 N N . SER A 1 298 ? -35.729 -11.305 7.753 1.00 40.34 298 SER A N 1
ATOM 2342 C CA . SER A 1 298 ? -36.848 -10.379 7.885 1.00 40.34 298 SER A CA 1
ATOM 2343 C C . SER A 1 298 ? -38.026 -10.933 7.085 1.00 40.34 298 SER A C 1
ATOM 2345 O O . SER A 1 298 ? -38.405 -10.445 6.023 1.00 40.34 298 SER A O 1
ATOM 2347 N N . GLY A 1 299 ? -38.594 -12.025 7.592 1.00 40.59 299 GLY A N 1
ATOM 2348 C CA . GLY A 1 299 ? -39.829 -12.596 7.100 1.00 40.59 299 GLY A CA 1
ATOM 2349 C C . GLY A 1 299 ? -40.936 -11.577 7.313 1.00 40.59 299 GLY A C 1
ATOM 2350 O O . GLY A 1 299 ? -41.461 -11.435 8.413 1.00 40.59 299 GLY A O 1
ATOM 2351 N N . SER A 1 300 ? -41.269 -10.850 6.249 1.00 45.09 300 SER A N 1
ATOM 2352 C CA . SER A 1 300 ? -42.478 -10.042 6.134 1.00 45.09 300 SER A CA 1
ATOM 2353 C C . SER A 1 300 ? -43.689 -10.954 6.344 1.00 45.09 300 SER A C 1
ATOM 2355 O O . SER A 1 300 ? -44.135 -11.648 5.433 1.00 45.09 300 SER A O 1
ATOM 2357 N N . GLY A 1 301 ? -44.177 -11.035 7.579 1.00 48.53 301 GLY A N 1
ATOM 2358 C CA . GLY A 1 301 ? -45.211 -11.993 7.933 1.00 48.53 301 GLY A CA 1
ATOM 2359 C C . GLY A 1 301 ? -45.890 -11.636 9.239 1.00 48.53 301 GLY A C 1
ATOM 2360 O O . GLY A 1 301 ? -45.483 -12.115 10.284 1.00 48.53 301 GLY A O 1
ATOM 2361 N N . LYS A 1 302 ? -46.961 -10.839 9.130 1.00 47.53 302 LYS A N 1
ATOM 2362 C CA . LYS A 1 302 ? -47.974 -10.554 10.162 1.00 47.53 302 LYS A CA 1
ATOM 2363 C C . LYS A 1 302 ? -47.404 -10.021 11.479 1.00 47.53 302 LYS A C 1
ATOM 2365 O O . LYS A 1 302 ? -46.909 -10.764 12.312 1.00 47.53 302 LYS A O 1
ATOM 2370 N N . THR A 1 303 ? -47.603 -8.725 11.710 1.00 45.19 303 THR A N 1
ATOM 2371 C CA . THR A 1 303 ? -47.459 -8.102 13.028 1.00 45.19 303 THR A CA 1
ATOM 2372 C C . THR A 1 303 ? -48.360 -8.830 14.030 1.00 45.19 303 THR A C 1
ATOM 2374 O O . THR A 1 303 ? -49.556 -8.531 14.128 1.00 45.19 303 THR A O 1
ATOM 2377 N N . SER A 1 304 ? -47.811 -9.812 14.746 1.00 55.56 304 SER A N 1
ATOM 2378 C CA . SER A 1 304 ? -48.417 -10.234 15.998 1.00 55.56 304 SER A CA 1
ATOM 2379 C C . SER A 1 304 ? -48.470 -9.009 16.911 1.00 55.56 304 SER A C 1
ATOM 2381 O O . SER A 1 304 ? -47.542 -8.200 16.942 1.00 55.56 304 SER A O 1
ATOM 2383 N N . LYS A 1 305 ? -49.598 -8.835 17.603 1.00 74.31 305 LYS A N 1
ATOM 2384 C CA . LYS A 1 305 ? -49.770 -7.761 18.589 1.00 74.31 305 LYS A CA 1
ATOM 2385 C C . LYS A 1 305 ? -48.935 -7.997 19.846 1.00 74.31 305 LYS A C 1
ATOM 2387 O O . LYS A 1 305 ? -48.799 -7.061 20.629 1.00 74.31 305 LYS A O 1
ATOM 2392 N N . ASP A 1 306 ? -48.408 -9.205 20.036 1.00 79.50 306 ASP A N 1
ATOM 2393 C CA . ASP A 1 306 ? -47.587 -9.545 21.185 1.00 79.50 306 ASP A CA 1
ATOM 2394 C C . ASP A 1 306 ? -46.097 -9.561 20.789 1.00 79.50 306 ASP A C 1
ATOM 2396 O O . ASP A 1 306 ? -45.685 -10.399 19.978 1.00 79.50 306 ASP A O 1
ATOM 2400 N N . PRO A 1 307 ? -45.266 -8.648 21.332 1.00 80.44 307 PRO A N 1
ATOM 2401 C CA . PRO A 1 307 ? -43.831 -8.629 21.060 1.00 80.44 307 PRO A CA 1
ATOM 2402 C C . PRO A 1 307 ? -43.108 -9.895 21.548 1.00 80.44 307 PRO A C 1
ATOM 2404 O O . PRO A 1 307 ? -41.946 -10.080 21.183 1.00 80.44 307 PRO A O 1
ATOM 2407 N N . TYR A 1 308 ? -43.769 -10.760 22.336 1.00 88.06 308 TYR A N 1
ATOM 2408 C CA . TYR A 1 308 ? -43.203 -12.011 22.836 1.00 88.06 308 TYR A CA 1
ATOM 2409 C C . TYR A 1 308 ? -43.430 -13.232 21.942 1.00 88.06 308 TYR A C 1
ATOM 2411 O O . TYR A 1 308 ? -42.750 -14.244 22.120 1.00 88.06 308 TYR A O 1
ATOM 2419 N N . ASP A 1 309 ? -44.302 -13.149 20.937 1.00 87.06 309 ASP A N 1
ATOM 2420 C CA . ASP A 1 309 ? -44.597 -14.296 20.066 1.00 87.06 309 ASP A CA 1
ATOM 2421 C C . ASP A 1 309 ? -43.378 -14.758 19.259 1.00 87.06 309 ASP A C 1
ATOM 2423 O O . ASP A 1 309 ? -43.186 -15.954 19.039 1.00 87.06 309 ASP A O 1
ATOM 2427 N N . GLN A 1 310 ? -42.509 -13.822 18.871 1.00 87.44 310 GLN A N 1
ATOM 2428 C CA . GLN A 1 310 ? -41.248 -14.143 18.197 1.00 87.44 310 GLN A CA 1
ATOM 2429 C C . GLN A 1 310 ? -40.302 -14.968 19.083 1.00 87.44 310 GLN A C 1
ATOM 2431 O O . GLN A 1 310 ? -39.556 -15.799 18.572 1.00 87.44 310 GLN A O 1
ATOM 2436 N N . TYR A 1 311 ? -40.367 -14.786 20.405 1.00 91.69 311 TYR A N 1
ATOM 2437 C CA . TYR A 1 311 ? -39.530 -15.502 21.367 1.00 91.69 311 TYR A CA 1
ATOM 2438 C C . TYR A 1 311 ? -40.139 -16.842 21.760 1.00 91.69 311 TYR A C 1
ATOM 2440 O O . TYR A 1 311 ? -39.412 -17.805 21.974 1.00 91.69 311 TYR A O 1
ATOM 2448 N N . LEU A 1 312 ? -41.472 -16.946 21.778 1.00 91.12 312 LEU A N 1
ATOM 2449 C CA . LEU A 1 312 ? -42.167 -18.213 22.007 1.00 91.12 312 LEU A CA 1
ATOM 2450 C C . LEU A 1 312 ? -41.843 -19.267 20.944 1.00 91.12 312 LEU A C 1
ATOM 2452 O O . LEU A 1 312 ? -42.006 -20.451 21.216 1.00 91.12 312 LEU A O 1
ATOM 2456 N N . ALA A 1 313 ? -41.377 -18.888 19.754 1.00 88.94 313 ALA A N 1
ATOM 2457 C CA . ALA A 1 313 ? -40.935 -19.840 18.737 1.00 88.94 313 ALA A CA 1
ATOM 2458 C C . ALA A 1 313 ? -39.474 -20.305 18.913 1.00 88.94 313 ALA A C 1
ATOM 2460 O O . ALA A 1 313 ? -39.069 -21.267 18.262 1.00 88.94 313 ALA A O 1
ATOM 2461 N N . MET A 1 314 ? -38.684 -19.656 19.777 1.00 90.62 314 MET A N 1
ATOM 2462 C CA . MET A 1 314 ? -37.252 -19.934 19.932 1.00 90.62 314 MET A CA 1
ATOM 2463 C C . MET A 1 314 ? -36.985 -21.115 20.874 1.00 90.62 314 MET A C 1
ATOM 2465 O O . MET A 1 314 ? -37.769 -21.415 21.781 1.00 90.62 314 MET A O 1
ATOM 2469 N N . SER A 1 315 ? -35.858 -21.795 20.664 1.00 93.19 315 SER A N 1
ATOM 2470 C CA . SER A 1 315 ? -35.307 -22.716 21.662 1.00 93.19 315 SER A CA 1
ATOM 2471 C C . SER A 1 315 ? -34.804 -21.932 22.884 1.00 93.19 315 SER A C 1
ATOM 2473 O O . SER A 1 315 ? -34.535 -20.734 22.785 1.00 93.19 315 SER A O 1
ATOM 2475 N N . GLU A 1 316 ? -34.684 -22.585 24.042 1.00 85.19 316 GLU A N 1
ATOM 2476 C CA . GLU A 1 316 ? -34.166 -21.946 25.264 1.00 85.19 316 GLU A CA 1
ATOM 2477 C C . GLU A 1 316 ? -32.719 -21.448 25.082 1.00 85.19 316 GLU A C 1
ATOM 2479 O O . GLU A 1 316 ? -32.382 -20.346 25.520 1.00 85.19 316 GLU A O 1
ATOM 2484 N N . ASP A 1 317 ? -31.902 -22.185 24.323 1.00 84.88 317 ASP A N 1
ATOM 2485 C CA . ASP A 1 317 ? -30.534 -21.792 23.969 1.00 84.88 317 ASP A CA 1
ATOM 2486 C C . ASP A 1 317 ? -30.488 -20.541 23.084 1.00 84.88 317 ASP A C 1
ATOM 2488 O O . ASP A 1 317 ? -29.641 -19.664 23.272 1.00 84.88 317 ASP A O 1
ATOM 2492 N N . ASP A 1 318 ? -31.379 -20.445 22.094 1.00 86.19 318 ASP A N 1
ATOM 2493 C CA . ASP A 1 318 ? -31.433 -19.283 21.204 1.00 86.19 318 ASP A CA 1
ATOM 2494 C C . ASP A 1 318 ? -31.992 -18.053 21.924 1.00 86.19 318 ASP A C 1
ATOM 2496 O O . ASP A 1 318 ? -31.487 -16.946 21.734 1.00 86.19 318 ASP A O 1
ATOM 2500 N N . LEU A 1 319 ? -32.978 -18.252 22.800 1.00 90.31 319 LEU A N 1
ATOM 2501 C CA . LEU A 1 319 ? -33.509 -17.197 23.652 1.00 90.31 319 LEU A CA 1
ATOM 2502 C C . LEU A 1 319 ? -32.442 -16.664 24.616 1.00 90.31 319 LEU A C 1
ATOM 2504 O O . LEU A 1 319 ? -32.302 -15.453 24.760 1.00 90.31 319 LEU A O 1
ATOM 2508 N N . SER A 1 320 ? -31.655 -17.548 25.230 1.00 81.19 320 SER A N 1
ATOM 2509 C CA . SER A 1 320 ? -30.576 -17.161 26.146 1.00 81.19 320 SER A CA 1
ATOM 2510 C C . SER A 1 320 ? -29.499 -16.334 25.443 1.00 81.19 320 SER A C 1
ATOM 2512 O O . SER A 1 320 ? -29.036 -15.330 25.982 1.00 81.19 320 SER A O 1
ATOM 2514 N N . LYS A 1 321 ? -29.143 -16.697 24.203 1.00 82.38 321 LYS A N 1
ATOM 2515 C CA . LYS A 1 321 ? -28.211 -15.913 23.374 1.00 82.38 321 LYS A CA 1
ATOM 2516 C C . LYS A 1 321 ? -28.775 -14.536 23.037 1.00 82.38 321 LYS A C 1
ATOM 2518 O O . LYS A 1 321 ? -28.061 -13.547 23.140 1.00 82.38 321 LYS A O 1
ATOM 2523 N N . MET A 1 322 ? -30.058 -14.470 22.687 1.00 88.88 322 MET A N 1
ATOM 2524 C CA . MET A 1 322 ? -30.725 -13.213 22.351 1.00 88.88 322 MET A CA 1
ATOM 2525 C C . MET A 1 322 ? -30.837 -12.278 23.563 1.00 88.88 322 MET A C 1
ATOM 2527 O O . MET A 1 322 ? -30.553 -11.088 23.459 1.00 88.88 322 MET A O 1
ATOM 2531 N N . ILE A 1 323 ? -31.164 -12.829 24.734 1.00 84.81 323 ILE A N 1
ATOM 2532 C CA . ILE A 1 323 ? -31.171 -12.105 26.008 1.00 84.81 323 ILE A CA 1
ATOM 2533 C C . ILE A 1 323 ? -29.776 -11.557 26.345 1.00 84.81 323 ILE A C 1
ATOM 2535 O O . ILE A 1 323 ? -29.671 -10.423 26.803 1.00 84.81 323 ILE A O 1
ATOM 2539 N N . ALA A 1 324 ? -28.708 -12.318 26.085 1.00 81.25 324 ALA A N 1
ATOM 2540 C CA . ALA A 1 324 ? -27.333 -11.888 26.351 1.00 81.25 324 ALA A CA 1
ATOM 2541 C C . ALA A 1 324 ? -26.863 -10.715 25.467 1.00 81.25 324 ALA A C 1
ATOM 2543 O O . ALA A 1 324 ? -25.926 -10.008 25.833 1.00 81.25 324 ALA A O 1
ATOM 2544 N N . GLU A 1 325 ? -27.497 -10.504 24.312 1.00 77.88 325 GLU A N 1
ATOM 2545 C CA . GLU A 1 325 ? -27.230 -9.373 23.412 1.00 77.88 325 GLU A CA 1
ATOM 2546 C C . GLU A 1 325 ? -28.097 -8.140 23.729 1.00 77.88 325 GLU A C 1
ATOM 2548 O O . GLU A 1 325 ? -27.868 -7.059 23.178 1.00 77.88 325 GLU A O 1
ATOM 2553 N N . MET A 1 326 ? -29.093 -8.281 24.609 1.00 85.75 326 MET A N 1
ATOM 2554 C CA . MET A 1 326 ? -30.047 -7.226 24.930 1.00 85.75 326 MET A CA 1
ATOM 2555 C C . MET A 1 326 ? -29.426 -6.218 25.917 1.00 85.75 326 MET A C 1
ATOM 2557 O O . MET A 1 326 ? -28.863 -6.629 26.932 1.00 85.75 326 MET A O 1
ATOM 2561 N N . PRO A 1 327 ? -29.529 -4.894 25.683 1.00 85.81 327 PRO A N 1
ATOM 2562 C CA . PRO A 1 327 ? -29.089 -3.899 26.659 1.00 85.81 327 PRO A CA 1
ATOM 2563 C C . PRO A 1 327 ? -29.795 -4.092 28.008 1.00 85.81 327 PRO A C 1
ATOM 2565 O O . PRO A 1 327 ? -31.000 -4.339 28.032 1.00 85.81 327 PRO A O 1
ATOM 2568 N N . ASP A 1 328 ? -29.099 -3.884 29.131 1.00 79.00 328 ASP A N 1
ATOM 2569 C CA . ASP A 1 328 ? -29.634 -4.131 30.485 1.00 79.00 328 ASP A CA 1
ATOM 2570 C C . ASP A 1 328 ? -31.023 -3.510 30.728 1.00 79.00 328 ASP A C 1
ATOM 2572 O O . ASP A 1 328 ? -31.898 -4.114 31.350 1.00 79.00 328 ASP A O 1
ATOM 2576 N N . ALA A 1 329 ? -31.255 -2.299 30.209 1.00 80.69 329 ALA A N 1
ATOM 2577 C CA . ALA A 1 329 ? -32.535 -1.605 30.335 1.00 80.69 329 ALA A CA 1
ATOM 2578 C C . ALA A 1 329 ? -33.680 -2.320 29.593 1.00 80.69 329 ALA A C 1
ATOM 2580 O O . ALA A 1 329 ? -34.810 -2.363 30.086 1.00 80.69 329 ALA A O 1
ATOM 2581 N N . GLU A 1 330 ? -33.390 -2.887 28.423 1.00 86.38 330 GLU A N 1
ATOM 2582 C CA . GLU A 1 330 ? -34.342 -3.669 27.639 1.00 86.38 330 GLU A CA 1
ATOM 2583 C C . GLU A 1 330 ? -34.555 -5.049 28.259 1.00 86.38 330 GLU A C 1
ATOM 2585 O O . GLU A 1 330 ? -35.700 -5.478 28.361 1.00 86.38 330 GLU A O 1
ATOM 2590 N N . PHE A 1 331 ? -33.506 -5.683 28.788 1.00 90.50 331 PHE A N 1
ATOM 2591 C CA . PHE A 1 331 ? -33.619 -6.966 29.480 1.00 90.50 331 PHE A CA 1
ATOM 2592 C C . PHE A 1 331 ? -34.492 -6.880 30.739 1.00 90.50 331 PHE A C 1
ATOM 2594 O O . PHE A 1 331 ? -35.389 -7.696 30.953 1.00 90.50 331 PHE A O 1
ATOM 2601 N N . VAL A 1 332 ? -34.302 -5.844 31.561 1.00 86.62 332 VAL A N 1
ATOM 2602 C CA . VAL A 1 332 ? -35.144 -5.621 32.748 1.00 86.62 332 VAL A CA 1
ATOM 2603 C C . VAL A 1 332 ? -36.600 -5.375 32.351 1.00 86.62 332 VAL A C 1
ATOM 2605 O O . VAL A 1 332 ? -37.515 -5.862 33.020 1.00 86.62 332 VAL A O 1
ATOM 2608 N N . LYS A 1 333 ? -36.832 -4.630 31.265 1.00 90.19 333 LYS A N 1
ATOM 2609 C CA . LYS A 1 333 ? -38.179 -4.405 30.732 1.00 90.19 333 LYS A CA 1
ATOM 2610 C C . LYS A 1 333 ? -38.795 -5.711 30.222 1.00 90.19 333 LYS A C 1
ATOM 2612 O O . LYS A 1 333 ? -39.938 -6.007 30.557 1.00 90.19 333 LYS A O 1
ATOM 2617 N N . PHE A 1 334 ? -38.012 -6.510 29.505 1.00 93.19 334 PHE A N 1
ATOM 2618 C CA . PHE A 1 334 ? -38.381 -7.819 28.982 1.00 93.19 334 PHE A CA 1
ATOM 2619 C C . PHE A 1 334 ? -38.815 -8.785 30.094 1.00 93.19 334 PHE A C 1
ATOM 2621 O O . PHE A 1 334 ? -39.883 -9.386 30.029 1.00 93.19 334 PHE A O 1
ATOM 2628 N N . LEU A 1 335 ? -38.043 -8.883 31.180 1.00 90.69 335 LEU A N 1
ATOM 2629 C CA . LEU A 1 335 ? -38.388 -9.760 32.303 1.00 90.69 335 LEU A CA 1
ATOM 2630 C C . LEU A 1 335 ? -39.639 -9.310 33.069 1.00 90.69 335 LEU A C 1
ATOM 2632 O O . LEU A 1 335 ? -40.381 -10.155 33.572 1.00 90.69 335 LEU A O 1
ATOM 2636 N N . LYS A 1 336 ? -39.884 -7.998 33.168 1.00 94.56 336 LYS A N 1
ATOM 2637 C CA . LYS A 1 336 ? -41.076 -7.450 33.837 1.00 94.56 336 LYS A CA 1
ATOM 2638 C C . LYS A 1 336 ? -42.337 -7.637 33.003 1.00 94.56 336 LYS A C 1
ATOM 2640 O O . LYS A 1 336 ? -43.374 -8.031 33.532 1.00 94.56 336 LYS A O 1
ATOM 2645 N N . GLU A 1 337 ? -42.245 -7.360 31.708 1.00 94.75 337 GLU A N 1
ATOM 2646 C CA . GLU A 1 337 ? -43.385 -7.367 30.788 1.00 94.75 337 GLU A CA 1
ATOM 2647 C C . GLU A 1 337 ? -43.658 -8.753 30.174 1.00 94.75 337 GLU A C 1
ATOM 2649 O O . GLU A 1 337 ? -44.632 -8.903 29.438 1.00 94.75 337 GLU A O 1
ATOM 2654 N N . ALA A 1 338 ? -42.847 -9.771 30.495 1.00 93.62 338 ALA A N 1
ATOM 2655 C CA . ALA A 1 338 ? -43.033 -11.145 30.034 1.00 93.62 338 ALA A CA 1
ATOM 2656 C C . ALA A 1 338 ? -44.438 -11.677 30.357 1.00 93.62 338 ALA A C 1
ATOM 2658 O O . ALA A 1 338 ? -44.852 -11.717 31.524 1.00 93.62 338 ALA A O 1
ATOM 2659 N N . THR A 1 339 ? -45.151 -12.128 29.321 1.00 94.88 339 THR A N 1
ATOM 2660 C CA . THR A 1 339 ? -46.515 -12.654 29.445 1.00 94.88 339 THR A CA 1
ATOM 2661 C C . THR A 1 339 ? -46.552 -13.969 30.233 1.00 94.88 339 THR A C 1
ATOM 2663 O O . THR A 1 339 ? -45.561 -14.700 30.258 1.00 94.88 339 THR A O 1
ATOM 2666 N N . PRO A 1 340 ? -47.684 -14.333 30.868 1.00 94.56 340 PRO A N 1
ATOM 2667 C CA . PRO A 1 340 ? -47.783 -15.582 31.628 1.00 94.56 340 PRO A CA 1
ATOM 2668 C C . PRO A 1 340 ? -47.423 -16.832 30.813 1.00 94.56 340 PRO A C 1
ATOM 2670 O O . PRO A 1 340 ? -46.722 -17.699 31.321 1.00 94.56 340 PRO A O 1
ATOM 2673 N N . ALA A 1 341 ? -47.825 -16.887 29.537 1.00 92.56 341 ALA A N 1
ATOM 2674 C CA . ALA A 1 341 ? -47.484 -17.990 28.635 1.00 92.56 341 ALA A CA 1
ATOM 2675 C C . ALA A 1 341 ? -45.970 -18.082 28.373 1.00 92.56 341 ALA A C 1
ATOM 2677 O O . ALA A 1 341 ? -45.415 -19.175 28.284 1.00 92.56 341 ALA A O 1
ATOM 2678 N N . PHE A 1 342 ? -45.287 -16.937 28.295 1.00 95.00 342 PHE A N 1
ATOM 2679 C CA . PHE A 1 342 ? -43.833 -16.892 28.183 1.00 95.00 342 PHE A CA 1
ATOM 2680 C C . PHE A 1 342 ? -43.149 -17.381 29.464 1.00 95.00 342 PHE A C 1
ATOM 2682 O O . PHE A 1 342 ? -42.221 -18.185 29.395 1.00 95.00 342 PHE A O 1
ATOM 2689 N N . ARG A 1 343 ? -43.657 -16.951 30.629 1.00 95.00 343 ARG A N 1
ATOM 2690 C CA . ARG A 1 343 ? -43.168 -17.380 31.950 1.00 95.00 343 ARG A CA 1
ATOM 2691 C C . ARG A 1 343 ? -43.333 -18.876 32.191 1.00 95.00 343 ARG A C 1
ATOM 2693 O O . ARG A 1 343 ? -42.477 -19.494 32.812 1.00 95.00 343 ARG A O 1
ATOM 2700 N N . GLU A 1 344 ? -44.419 -19.453 31.688 1.00 94.94 344 GLU A N 1
ATOM 2701 C CA . GLU A 1 344 ? -44.680 -20.890 31.769 1.00 94.94 344 GLU A CA 1
ATOM 2702 C C . GLU A 1 344 ? -43.734 -21.698 30.873 1.00 94.94 344 GLU A C 1
ATOM 2704 O O . GLU A 1 344 ? -43.285 -22.772 31.267 1.00 94.94 344 GLU A O 1
ATOM 2709 N N . LYS A 1 345 ? -43.398 -21.177 29.686 1.00 94.00 345 LYS A N 1
ATOM 2710 C CA . LYS A 1 345 ? -42.512 -21.869 28.745 1.00 94.00 345 LYS A CA 1
ATOM 2711 C C . LYS A 1 345 ? -41.039 -21.846 29.171 1.00 94.00 345 LYS A C 1
ATOM 2713 O O . LYS A 1 345 ? -40.352 -22.839 28.949 1.00 94.00 345 LYS A O 1
ATOM 2718 N N . TYR A 1 346 ? -40.564 -20.751 29.770 1.00 94.19 346 TYR A N 1
ATOM 2719 C CA . TYR A 1 346 ? -39.158 -20.583 30.173 1.00 94.19 346 TYR A CA 1
ATOM 2720 C C . TYR A 1 346 ? -39.022 -20.312 31.683 1.00 94.19 346 TYR A C 1
ATOM 2722 O O . TYR A 1 346 ? -38.549 -19.250 32.090 1.00 94.19 346 TYR A O 1
ATOM 2730 N N . PRO A 1 347 ? -39.418 -21.262 32.551 1.00 94.38 347 PRO A N 1
ATOM 2731 C CA . PRO A 1 347 ? -39.470 -21.052 34.001 1.00 94.38 347 PRO A CA 1
ATOM 2732 C C . PRO A 1 347 ? -38.092 -20.841 34.652 1.00 94.38 347 PRO A C 1
ATOM 2734 O O . PRO A 1 347 ? -38.019 -20.442 35.812 1.00 94.38 347 PRO A O 1
ATOM 2737 N N . SER A 1 348 ? -37.010 -21.124 33.925 1.00 88.50 348 SER A N 1
ATOM 2738 C CA . SER A 1 348 ? -35.617 -20.927 34.332 1.00 88.50 348 SER A CA 1
ATOM 2739 C C . SER A 1 348 ? -35.196 -19.452 34.373 1.00 88.50 348 SER A C 1
ATOM 2741 O O . SER A 1 348 ? -34.215 -19.120 35.040 1.00 88.50 348 SER A O 1
ATOM 2743 N N . LEU A 1 349 ? -35.919 -18.553 33.694 1.00 88.06 349 LEU A N 1
ATOM 2744 C CA . LEU A 1 349 ? -35.565 -17.137 33.645 1.00 88.06 349 LEU A CA 1
ATOM 2745 C C . LEU A 1 349 ? -35.936 -16.406 34.951 1.00 88.06 349 LEU A C 1
ATOM 2747 O O . LEU A 1 349 ? -37.004 -16.643 35.521 1.00 88.06 349 LEU A O 1
ATOM 2751 N N . PRO A 1 350 ? -35.095 -15.465 35.427 1.00 90.81 350 PRO A N 1
ATOM 2752 C CA . PRO A 1 350 ? -35.311 -14.759 36.688 1.00 90.81 350 PRO A CA 1
ATOM 2753 C C . PRO A 1 350 ? -36.348 -13.633 36.536 1.00 90.81 350 PRO A C 1
ATOM 2755 O O . PRO A 1 350 ? -36.014 -12.448 36.574 1.00 90.81 350 PRO A O 1
ATOM 2758 N N . TYR A 1 351 ? -37.620 -13.987 36.341 1.00 91.31 351 TYR A N 1
ATOM 2759 C CA . TYR A 1 351 ? -38.695 -13.011 36.153 1.00 91.31 351 TYR A CA 1
ATOM 2760 C C . TYR A 1 351 ? -38.814 -12.044 37.332 1.00 91.31 351 TYR A C 1
ATOM 2762 O O . TYR A 1 351 ? -38.770 -12.429 38.502 1.00 91.31 351 TYR A O 1
ATOM 2770 N N . LEU A 1 352 ? -39.011 -10.769 37.004 1.00 86.12 352 LEU A N 1
ATOM 2771 C CA . LEU A 1 352 ? -39.193 -9.707 37.983 1.00 86.12 352 LEU A CA 1
ATOM 2772 C C . LEU A 1 352 ? -40.695 -9.497 38.205 1.00 86.12 352 LEU A C 1
ATOM 2774 O O . LEU A 1 352 ? -41.451 -9.326 37.243 1.00 86.12 352 LEU A O 1
ATOM 2778 N N . ASN A 1 353 ? -41.116 -9.542 39.470 1.00 80.50 353 ASN A N 1
ATOM 2779 C CA . ASN A 1 353 ? -42.490 -9.247 39.889 1.00 80.50 353 ASN A CA 1
ATOM 2780 C C . ASN A 1 353 ? -42.714 -7.757 40.140 1.00 80.50 353 ASN A C 1
ATOM 2782 O O . ASN A 1 353 ? -41.753 -7.072 40.568 1.00 80.50 353 ASN A O 1
#

Secondary structure (DSSP, 8-state):
--GGGGGGS-HHHHHHTT-PPPTT-S---------PPPPPPPPPPPPPPPPPPPPPP-----PPPPPPPPPPPTTSPPPHHHHHHHHHHHHHHHHHHHHHHHHHHHHHH-HHHHHHH-GGGPPTT-PPP-TT--TT-------HHHHTTPBP--TT-TTTTT-BHHHHHTT-HHHHHHHHHHHHHHHHHHHHHHHHHHHHHHHHHHHHHHHHHHHHHHHHHHHHSS-GGG--HHHHHHHHHHHHHHHHHHHHTT-TTS-HHHHHHHHHHHHHHHHHHHTT-HHHHHHHHT--------------S-TTHHHHTS-HHHHHHHHHHS-HHHHHHHHHH--HHHHHH-TTS----

Sequence (353 aa):
MGNEWKEQFSREELESMGEDIPENHPDFTGPGNPTSEPEPNPEPEPEPEPTPEPKPAGESSGEPEPEPEPELKEGEPVPYDRFAKIYGQRKQAEREKSEIKEKLDLFKKDPDEYYAKYPDEKPDGYSPLESGKKPTEKAEVLPMSKMLGAQINDPQNPSFHGRTLREIMESGPEGYAAAQDYYNEYVEDIRGKAREAEAKKAEELKSIQEEDGRFMDAQAQALFKKPAKDLDAVQKDKIEKITSDTLAWMKANNRMGYKLADAYKIMTYDKALSDAAASGADGLVNLAKSGTRRSVSSGSGKTSKDPYDQYLAMSEDDLSKMIAEMPDAEFVKFLKEATPAFREKYPSLPYLN

Foldseek 3Di:
DDPVVVLVDDPVVCVVVVHDDDPVNPPDDDDDDDDDDDDDDDDDDDDDDDDDDDDDDDDPPDDDDPDDDDDDDPPDDDPPVVVCVVVVVVVVVVVVVVVVLVLVVCCVVAVVSSCVVVVVPDDDPDDGDPPDDDPPPLLDLDPLVVQQQPQDCDPVDPVRHRHGLVVQCVVDDVSVVVSVVVSVVVVVVSVVVSVVVVVVVVVVVVVLVVLLLVQQQVVCCVPPVDGNVPDDPVSVVVSVVLQVVLVVQCVSVVNPVDRSNVSSVVVVVVVVLVVCVVVVVVVVNVVVVVPPPPPPPPPPDDDDPDPCPVVVVDDPVVNVVVLVPDDPVVNLVCLAPPDPVRCVVCVVDPRDD

pLDDT: mean 79.66, std 17.16, range [38.06, 98.19]

Organism: NCBI:txid1070528